Protein AF-A0A0A9VTF3-F1 (afdb_monomer)

Mean predicted aligned error: 18.69 Å

Radius of gyration: 30.6 Å; Cα contacts (8 Å, |Δi|>4): 260; chains: 1; bounding box: 71×94×89 Å

Foldseek 3Di:
DDDDDDDDDDDDDDDDDDDDDDDDPDPVVVVPDDPPDLLNLLVVLLVCQQCPADPVRDRLQPCQQDDDDCVRCVVLCVQQVDDDGSVNLVVCSVLVVDPHVVSSLVRLVSSLVSQCRRDDCPDSSNVSSVVSNVSSVVSVVVVVVVVVVVVVVPDPDDDDDDDDDDDDDDDDDDPDDDPPVPVLVVLLVLQLLLLLQLLVLLQCDADPVRHRLQPVQLDDDDCVVCVVLCVQQVDDDGLLNLLQCSVVSVDPHPVVSLVRLLSSLVSQCRPDDRPDSNVVSSVSSNVSSVVSVVVSVVVVPDPDPPPVVVVSVVVPPDDRPSVVSNPDDDPDPDDD

InterPro domains:
  IPR001487 Bromodomain [PF00439] (57-130)
  IPR001487 Bromodomain [PF00439] (213-283)
  IPR001487 Bromodomain [PR00503] (226-242)
  IPR001487 Bromodomain [PR00503] (242-260)
  IPR001487 Bromodomain [PR00503] (260-279)
  IPR001487 Bromodomain [PS50014] (56-126)
  IPR001487 Bromodomain [PS50014] (209-279)
  IPR001487 Bromodomain [SM00297] (35-145)
  IPR001487 Bromodomain [SM00297] (188-298)
  IPR018359 Bromodomain, conserved site [PS00633] (214-271)
  IPR036427 Bromodomain-like superfamily [G3DSA:1.20.920.10] (34-187)
  IPR036427 Bromodomain-like superfamily [G3DSA:1.20.920.10] (188-300)
  IPR036427 Bromodomain-like superfamily [SSF47370] (25-146)
  IPR036427 Bromodomain-like superfamily [SSF47370] (188-298)
  IPR037382 Remodelling complex subunit Rsc/polybromo [PTHR16062] (30-328)

Sequence (336 aa):
MSGKRRRMSSIPGKGLDDDEDSQSATDASRRKRMKTDPADFIQQLYDLIRNHKKEDGSLLCDSFIRAPKRRQEPAYYEVVSNPIDLLKVQQKLKTDEYEDIDDFTSDIELMVNNAKAFYKRTSQEHKDANEIWELLQTSKTRLLDELRQEEEDAKPTKPVKTPGKPGRKPLTIKVEEPEESSEEESADEDISLQCEDLFTAVMQATSEDNRTLFPPFQLLPSKKRYPEYYEVIENPIDLKMIGTKIQQGKYSSLTEMEKDLLQMTKNACTFNEPGSQIYKDAKSLRKQVQLKRAEIEQGKFSPGKGSDRIRTKRFRSGNSLSAAAAALKYEDDDDD

pLDDT: mean 78.03, std 23.23, range [30.38, 98.56]

Solvent-accessible surface area (backbone atoms only — not comparable to full-atom values): 20827 Å² total; per-residue (Å²): 134,86,91,84,82,92,81,82,89,81,89,84,90,86,80,83,90,86,80,95,81,90,86,78,86,58,71,74,70,60,76,74,69,76,90,68,50,62,65,57,52,47,50,51,54,50,50,49,52,68,65,36,60,43,97,86,67,48,51,57,38,65,84,42,48,56,61,78,50,63,92,81,38,50,72,53,61,75,71,36,89,77,84,56,24,49,54,58,52,51,46,35,58,75,69,60,70,51,88,43,63,63,57,49,47,50,54,52,47,47,36,31,50,45,39,52,70,67,39,53,84,87,39,67,65,25,46,37,34,51,51,54,50,51,53,50,51,53,51,52,51,54,53,53,49,53,58,50,48,55,61,56,73,69,50,83,81,76,85,83,88,84,88,87,89,86,85,85,85,84,89,80,91,72,90,74,77,82,80,60,71,65,57,55,57,54,50,53,55,49,41,52,50,52,46,51,54,50,50,44,51,52,70,66,34,54,48,96,86,67,46,72,48,41,72,83,45,41,57,68,78,51,60,89,82,40,50,66,56,66,74,74,39,90,75,83,60,28,43,22,59,52,14,39,34,59,76,68,64,69,53,94,40,64,66,60,51,46,51,53,56,49,46,34,28,48,49,39,48,70,74,38,58,88,84,38,69,64,26,49,36,24,53,54,49,46,53,49,50,55,53,47,49,53,50,54,60,55,56,74,74,53,96,79,64,71,67,61,59,57,58,59,62,70,61,74,81,85,72,53,69,39,57,58,34,38,68,56,76,76,82,69,87,82,71,134

Secondary structure (DSSP, 8-state):
--------------------------GGGTTT-----HHHHHHHHHHHHHHPBPTTSSBTTGGGSSPPPTTT-TTHHHH-SS---HHHHHHHHHTT---SHHHHHHHHHHHHHHHHHHS-TTSHHHHHHHHHHHHHHHHHHHHHHHHHHHHHHTS--PPPP--------------PPPTTHHHHHHHHHHHHHHHHHHHHHHHH-B-TTS-BS-GGGSSPPPTTT-HHHHHH-SS---HHHHHHHHHTT--SSHHHHHHHHHHHHHHHHHHSPTTSHHHHHHHHHHHHHHHHHHHHHHHHT-TT-HHHHHHHHTT-SS--HHHHHHT-----S---

Organism: Lygus hesperus (NCBI:txid30085)

Nearest PDB structures (foldseek):
  8fta-assembly1_A  TM=9.789E-01  e=2.389E-07  Homo sapiens
  9e31-assembly2_B  TM=9.765E-01  e=1.523E-06  Homo sapiens
  9e30-assembly2_B  TM=9.711E-01  e=1.898E-06  Homo sapiens
  8qjt-assembly3_C  TM=9.588E-01  e=1.738E-06  Homo sapiens
  7z78-assembly2_B  TM=9.601E-01  e=2.473E-06  Homo sapiens

Structure (mmCIF, N/CA/C/O backbone):
data_AF-A0A0A9VTF3-F1
#
_entry.id   AF-A0A0A9VTF3-F1
#
loop_
_atom_site.group_PDB
_atom_site.id
_atom_site.type_symbol
_atom_site.label_atom_id
_atom_site.label_alt_id
_atom_site.label_comp_id
_atom_site.label_asym_id
_atom_site.label_entity_id
_atom_site.label_seq_id
_atom_site.pdbx_PDB_ins_code
_atom_site.Cartn_x
_atom_site.Cartn_y
_atom_site.Cartn_z
_atom_site.occupancy
_atom_site.B_iso_or_equiv
_atom_site.auth_seq_id
_atom_site.auth_comp_id
_atom_site.auth_asym_id
_atom_site.auth_atom_id
_atom_site.pdbx_PDB_model_num
ATOM 1 N N . MET A 1 1 ? -0.385 74.190 -10.326 1.00 36.84 1 MET A N 1
ATOM 2 C CA . MET A 1 1 ? 0.335 72.950 -10.680 1.00 36.84 1 MET A CA 1
ATOM 3 C C . MET A 1 1 ? 1.717 72.971 -10.043 1.00 36.84 1 MET A C 1
ATOM 5 O O . MET A 1 1 ? 2.431 73.948 -10.205 1.00 36.84 1 MET A O 1
ATOM 9 N N . SER A 1 2 ? 2.015 71.906 -9.298 1.00 40.09 2 SER A N 1
ATOM 10 C CA . SER A 1 2 ? 3.337 71.358 -8.948 1.00 40.09 2 SER A CA 1
ATOM 11 C C . SER A 1 2 ? 4.366 72.263 -8.259 1.00 40.09 2 SER A C 1
ATOM 13 O O . SER A 1 2 ? 5.135 72.986 -8.886 1.00 40.09 2 SER A O 1
ATOM 15 N N . GLY A 1 3 ? 4.424 72.123 -6.930 1.00 33.91 3 GLY A N 1
ATOM 16 C CA . GLY A 1 3 ? 5.445 72.703 -6.065 1.00 33.91 3 GLY A CA 1
ATOM 17 C C . GLY A 1 3 ? 6.813 72.028 -6.199 1.00 33.91 3 GLY A C 1
ATOM 18 O O . GLY A 1 3 ? 6.934 70.809 -6.293 1.00 33.91 3 GLY A O 1
ATOM 19 N N . LYS A 1 4 ? 7.860 72.853 -6.154 1.00 42.94 4 LYS A N 1
ATOM 20 C CA . LYS A 1 4 ? 9.261 72.458 -5.979 1.00 42.94 4 LYS A CA 1
ATOM 21 C C . LYS A 1 4 ? 9.851 73.377 -4.915 1.00 42.94 4 LYS A C 1
ATOM 23 O O . LYS A 1 4 ? 10.074 74.555 -5.175 1.00 42.94 4 LYS A O 1
ATOM 28 N N . ARG A 1 5 ? 10.097 72.853 -3.714 1.00 42.19 5 ARG A N 1
ATOM 29 C CA . ARG A 1 5 ? 10.957 73.505 -2.718 1.00 42.19 5 ARG A CA 1
ATOM 30 C C . ARG A 1 5 ? 11.872 72.470 -2.074 1.00 42.19 5 ARG A C 1
ATOM 32 O O . ARG A 1 5 ? 11.442 71.638 -1.290 1.00 42.19 5 ARG A O 1
ATOM 39 N N . ARG A 1 6 ? 13.146 72.566 -2.459 1.00 46.59 6 ARG A N 1
ATOM 40 C CA . ARG A 1 6 ? 14.320 72.061 -1.740 1.00 46.59 6 ARG A CA 1
ATOM 41 C C . ARG A 1 6 ? 14.548 72.908 -0.480 1.00 46.59 6 ARG A C 1
ATOM 43 O O . ARG A 1 6 ? 14.435 74.129 -0.567 1.00 46.59 6 ARG A O 1
ATOM 50 N N . ARG A 1 7 ? 14.972 72.281 0.622 1.00 37.47 7 ARG A N 1
ATOM 51 C CA . ARG A 1 7 ? 15.821 72.846 1.696 1.00 37.47 7 ARG A CA 1
ATOM 52 C C . ARG A 1 7 ? 16.603 71.674 2.322 1.00 37.47 7 ARG A C 1
ATOM 54 O O . ARG A 1 7 ? 15.996 70.643 2.563 1.00 37.47 7 ARG A O 1
ATOM 61 N N . MET A 1 8 ? 17.936 71.658 2.205 1.00 33.25 8 MET A N 1
ATOM 62 C CA . MET A 1 8 ? 18.978 72.214 3.107 1.00 33.25 8 MET A CA 1
ATOM 63 C C . MET A 1 8 ? 19.412 71.208 4.195 1.00 33.25 8 MET A C 1
ATOM 65 O O . MET A 1 8 ? 18.579 70.799 4.987 1.00 33.25 8 MET A O 1
ATOM 69 N N . SER A 1 9 ? 20.673 70.736 4.099 1.00 33.72 9 SER A N 1
ATOM 70 C CA . SER A 1 9 ? 21.792 70.847 5.084 1.00 33.72 9 SER A CA 1
ATOM 71 C C . SER A 1 9 ? 21.653 69.917 6.307 1.00 33.72 9 SER A C 1
ATOM 73 O O . SER A 1 9 ? 20.583 69.885 6.885 1.00 33.72 9 SER A O 1
ATOM 75 N N . SER A 1 10 ? 22.631 69.131 6.780 1.00 33.75 10 SER A N 1
ATOM 76 C CA . SER A 1 10 ? 24.071 69.384 6.987 1.00 33.75 10 SER A CA 1
ATOM 77 C C . SER A 1 10 ? 24.799 68.109 7.502 1.00 33.75 10 SER A C 1
ATOM 79 O O . SER A 1 10 ? 24.303 67.483 8.428 1.00 33.75 10 SER A O 1
ATOM 81 N N . ILE A 1 11 ? 25.930 67.742 6.867 1.00 36.16 11 ILE A N 1
ATOM 82 C CA . ILE A 1 11 ? 27.306 67.381 7.356 1.00 36.16 11 ILE A CA 1
ATOM 83 C C . ILE A 1 11 ? 27.504 67.041 8.872 1.00 36.16 11 ILE A C 1
ATOM 85 O O . ILE A 1 11 ? 26.883 67.733 9.674 1.00 36.16 11 ILE A O 1
ATOM 89 N N . PRO A 1 12 ? 28.521 66.250 9.339 1.00 43.78 12 PRO A N 1
ATOM 90 C CA . PRO A 1 12 ? 29.250 65.053 8.851 1.00 43.78 12 PRO A CA 1
ATOM 91 C C . PRO A 1 12 ? 29.331 63.923 9.929 1.00 43.78 12 PRO A C 1
ATOM 93 O O . PRO A 1 12 ? 28.811 64.055 11.032 1.00 43.78 12 PRO A O 1
ATOM 96 N N . GLY A 1 13 ? 30.019 62.816 9.618 1.00 33.72 13 GLY A N 1
ATOM 97 C CA . GLY A 1 13 ? 30.007 61.573 10.400 1.00 33.72 13 GLY A CA 1
ATOM 98 C C . GLY A 1 13 ? 30.977 61.419 11.578 1.00 33.72 13 GLY A C 1
ATOM 99 O O . GLY A 1 13 ? 31.791 62.290 11.880 1.00 33.72 13 GLY A O 1
ATOM 100 N N . LYS A 1 14 ? 30.873 60.244 12.212 1.00 34.53 14 LYS A N 1
ATOM 101 C CA . LYS A 1 14 ? 31.881 59.569 13.046 1.00 34.53 14 LYS A CA 1
ATOM 102 C C . LYS A 1 14 ? 31.317 58.222 13.516 1.00 34.53 14 LYS A C 1
ATOM 104 O O . LYS A 1 14 ? 30.172 58.193 13.948 1.00 34.53 14 LYS A O 1
ATOM 109 N N . GLY A 1 15 ? 32.136 57.174 13.498 1.00 30.38 15 GLY A N 1
ATOM 110 C CA . GLY A 1 15 ? 31.855 55.910 14.187 1.00 30.38 15 GLY A CA 1
ATOM 111 C C . GLY A 1 15 ? 31.936 54.708 13.262 1.00 30.38 15 GLY A C 1
ATOM 112 O O . GLY A 1 15 ? 30.974 54.396 12.573 1.00 30.38 15 GLY A O 1
ATOM 113 N N . LEU A 1 16 ? 33.120 54.103 13.225 1.00 43.78 16 LEU A N 1
ATOM 114 C CA . LEU A 1 16 ? 33.302 52.696 12.891 1.00 43.78 16 LEU A CA 1
ATOM 115 C C . LEU A 1 16 ? 32.715 51.846 14.029 1.00 43.78 16 LEU A C 1
ATOM 117 O O . LEU A 1 16 ? 32.599 52.351 15.146 1.00 43.78 16 LEU A O 1
ATOM 121 N N . ASP A 1 17 ? 32.449 50.584 13.693 1.00 39.41 17 ASP A N 1
ATOM 122 C CA . ASP A 1 17 ? 32.061 49.460 14.555 1.00 39.41 17 ASP A CA 1
ATOM 123 C C . ASP A 1 17 ? 30.545 49.327 14.808 1.00 39.41 17 ASP A C 1
ATOM 125 O O . ASP A 1 17 ? 29.950 50.130 15.518 1.00 39.41 17 ASP A O 1
ATOM 129 N N . ASP A 1 18 ? 29.912 48.362 14.121 1.00 35.47 18 ASP A N 1
ATOM 130 C CA . ASP A 1 18 ? 29.123 47.284 14.752 1.00 35.47 18 ASP A CA 1
ATOM 131 C C . ASP A 1 18 ? 28.484 46.342 13.698 1.00 35.47 18 ASP A C 1
ATOM 133 O O . ASP A 1 18 ? 27.707 46.748 12.831 1.00 35.47 18 ASP A O 1
ATOM 137 N N . ASP A 1 19 ? 28.880 45.071 13.817 1.00 36.50 19 ASP A N 1
ATOM 138 C CA . ASP A 1 19 ? 28.106 43.831 13.669 1.00 36.50 19 ASP A CA 1
ATOM 139 C C . ASP A 1 19 ? 27.505 43.404 12.312 1.00 36.50 19 ASP A C 1
ATOM 141 O O . ASP A 1 19 ? 26.339 43.630 11.977 1.00 36.50 19 ASP A O 1
ATOM 145 N N . GLU A 1 20 ? 28.290 42.585 11.598 1.00 40.12 20 GLU A N 1
ATOM 146 C CA . GLU A 1 20 ? 27.765 41.404 10.905 1.00 40.12 20 GLU A CA 1
ATOM 147 C C . GLU A 1 20 ? 27.209 40.412 11.943 1.00 40.12 20 GLU A C 1
ATOM 149 O O . GLU A 1 20 ? 27.973 39.694 12.584 1.00 40.12 20 GLU A O 1
ATOM 154 N N . ASP A 1 21 ? 25.885 40.301 12.070 1.00 35.09 21 ASP A N 1
ATOM 155 C CA . ASP A 1 21 ? 25.283 39.091 12.634 1.00 35.09 21 ASP A CA 1
ATOM 156 C C . ASP A 1 21 ? 24.004 38.704 11.883 1.00 35.09 21 ASP A C 1
ATOM 158 O O . ASP A 1 21 ? 22.912 39.254 12.055 1.00 35.09 21 ASP A O 1
ATOM 162 N N . SER A 1 22 ? 24.149 37.739 10.981 1.00 44.38 22 SER A N 1
ATOM 163 C CA . SER A 1 22 ? 23.015 36.964 10.494 1.00 44.38 22 SER A CA 1
ATOM 164 C C . SER A 1 22 ? 23.482 35.587 10.058 1.00 44.38 22 SER A C 1
ATOM 166 O O . SER A 1 22 ? 23.570 35.294 8.868 1.00 44.38 22 SER A O 1
ATOM 168 N N . GLN A 1 23 ? 23.788 34.737 11.043 1.00 44.59 23 GLN A N 1
ATOM 169 C CA . GLN A 1 23 ? 23.717 33.279 10.917 1.00 44.59 23 GLN A CA 1
ATOM 170 C C . GLN A 1 23 ? 23.894 32.592 12.281 1.00 44.59 23 GLN A C 1
ATOM 172 O O . GLN A 1 23 ? 25.006 32.409 12.754 1.00 44.59 23 GLN A O 1
ATOM 177 N N . SER A 1 24 ? 22.796 32.119 12.878 1.00 34.59 24 SER A N 1
ATOM 178 C CA . SER A 1 24 ? 22.759 30.819 13.580 1.00 34.59 24 SER A CA 1
ATOM 179 C C . SER A 1 24 ? 21.340 30.485 14.057 1.00 34.59 24 SER A C 1
ATOM 181 O O . SER A 1 24 ? 21.005 30.516 15.238 1.00 34.59 24 SER A O 1
ATOM 183 N N . ALA A 1 25 ? 20.474 30.097 13.117 1.00 36.50 25 ALA A N 1
ATOM 184 C CA . ALA A 1 25 ? 19.319 29.28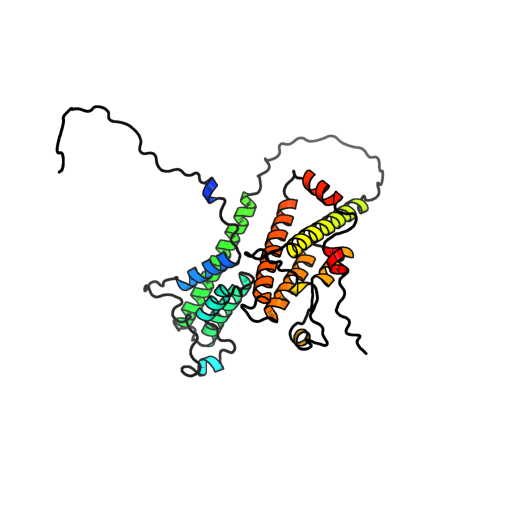6 13.487 1.00 36.50 25 ALA A CA 1
ATOM 185 C C . ALA A 1 25 ? 19.847 27.938 14.004 1.00 36.50 25 ALA A C 1
ATOM 187 O O . ALA A 1 25 ? 20.541 27.213 13.291 1.00 36.50 25 ALA A O 1
ATOM 188 N N . THR A 1 26 ? 19.572 27.648 15.271 1.00 41.22 26 THR A N 1
ATOM 189 C CA . THR A 1 26 ? 20.136 26.516 16.002 1.00 41.22 26 THR A CA 1
ATOM 190 C C . THR A 1 26 ? 19.722 25.169 15.402 1.00 41.22 26 THR A C 1
ATOM 192 O O . THR A 1 26 ? 18.583 24.951 14.980 1.00 41.22 26 THR A O 1
ATOM 195 N N . ASP A 1 27 ? 20.678 24.241 15.420 1.00 41.28 27 ASP A N 1
ATOM 196 C CA . ASP A 1 27 ? 20.632 22.859 14.922 1.00 41.28 27 ASP A CA 1
ATOM 197 C C . ASP A 1 27 ? 19.413 22.040 15.420 1.00 41.28 27 ASP A C 1
ATOM 199 O O . ASP A 1 27 ? 18.935 21.115 14.765 1.00 41.28 27 ASP A O 1
ATOM 203 N N . ALA A 1 28 ? 18.799 22.450 16.532 1.00 40.09 28 ALA A N 1
ATOM 204 C CA . ALA A 1 28 ? 17.570 21.857 17.062 1.00 40.09 28 ALA A CA 1
ATOM 205 C C . ALA A 1 28 ? 16.348 21.992 16.127 1.00 40.09 28 ALA A C 1
ATOM 207 O O . ALA A 1 28 ? 15.421 21.186 16.210 1.00 40.09 28 ALA A O 1
ATOM 208 N N . SER A 1 29 ? 16.340 22.978 15.220 1.00 38.59 29 SER A N 1
ATOM 209 C CA . SER A 1 29 ? 15.230 23.192 14.276 1.00 38.59 29 SER A CA 1
ATOM 210 C C . SER A 1 29 ? 15.313 22.300 13.031 1.00 38.59 29 SER A C 1
ATOM 212 O O . SER A 1 29 ? 14.284 22.035 12.409 1.00 38.59 29 SER A O 1
ATOM 214 N N . ARG A 1 30 ? 16.506 21.787 12.684 1.00 38.56 30 ARG A N 1
ATOM 215 C CA . ARG A 1 30 ? 16.672 20.755 11.640 1.00 38.56 30 ARG A CA 1
ATOM 216 C C . ARG A 1 30 ? 16.313 19.362 12.154 1.00 38.56 30 ARG A C 1
ATOM 218 O O . ARG A 1 30 ? 15.662 18.613 11.438 1.00 38.56 30 ARG A O 1
ATOM 225 N N . ARG A 1 31 ? 16.618 19.067 13.421 1.00 37.84 31 ARG A N 1
ATOM 226 C CA . ARG A 1 31 ? 16.380 17.762 14.073 1.00 37.84 31 ARG A CA 1
ATOM 227 C C . ARG A 1 31 ? 14.906 17.380 14.279 1.00 37.84 31 ARG A C 1
ATOM 229 O O . ARG A 1 31 ? 14.623 16.302 14.782 1.00 37.84 31 ARG A O 1
ATOM 236 N N . LYS A 1 32 ? 13.948 18.248 13.928 1.00 39.53 32 LYS A N 1
ATOM 237 C CA . LYS A 1 32 ? 12.504 18.004 14.126 1.00 39.53 32 LYS A CA 1
ATOM 238 C C . LYS A 1 32 ? 11.737 17.676 12.840 1.00 39.53 32 LYS A C 1
ATOM 240 O O . LYS A 1 32 ? 10.513 17.567 12.872 1.00 39.53 32 LYS A O 1
ATOM 245 N N . ARG A 1 33 ? 12.435 17.524 11.713 1.00 42.28 33 ARG A N 1
ATOM 246 C CA . ARG A 1 33 ? 11.863 17.107 10.430 1.00 42.28 33 ARG A CA 1
ATOM 247 C C . ARG A 1 33 ? 12.598 15.866 9.950 1.00 42.28 33 ARG A C 1
ATOM 249 O O . ARG A 1 33 ? 13.673 16.033 9.405 1.00 42.28 33 ARG A O 1
ATOM 256 N N . MET A 1 34 ? 12.015 14.689 10.166 1.00 47.12 34 MET A N 1
ATOM 257 C CA . MET A 1 34 ? 11.975 13.540 9.240 1.00 47.12 34 MET A CA 1
ATOM 258 C C . MET A 1 34 ? 11.376 12.327 9.977 1.00 47.12 34 MET A C 1
ATOM 260 O O . MET A 1 34 ? 12.031 11.332 10.231 1.00 47.12 34 MET A O 1
ATOM 264 N N . LYS A 1 35 ? 10.082 12.398 10.326 1.00 49.62 35 LYS A N 1
ATOM 265 C CA . LYS A 1 35 ? 9.243 11.190 10.271 1.00 49.62 35 LYS A CA 1
ATOM 266 C C . LYS A 1 35 ? 8.813 11.089 8.811 1.00 49.62 35 LYS A C 1
ATOM 268 O O . LYS A 1 35 ? 7.763 11.618 8.461 1.00 49.62 35 LYS A O 1
ATOM 273 N N . THR A 1 36 ? 9.696 10.618 7.943 1.00 58.28 36 THR A N 1
ATOM 274 C CA . THR A 1 36 ? 9.434 10.570 6.501 1.00 58.28 36 THR A CA 1
ATOM 275 C C . THR A 1 36 ? 8.410 9.477 6.221 1.00 58.28 36 THR A C 1
ATOM 277 O O . THR A 1 36 ? 8.550 8.352 6.702 1.00 58.28 36 THR A O 1
ATOM 280 N N . ASP A 1 37 ? 7.346 9.833 5.502 1.00 72.38 37 ASP A N 1
ATOM 281 C CA . ASP A 1 37 ? 6.349 8.883 5.007 1.00 72.38 37 ASP A CA 1
ATOM 282 C C . ASP A 1 37 ? 7.084 7.832 4.144 1.00 72.38 37 ASP A C 1
ATOM 284 O O . ASP A 1 37 ? 7.980 8.216 3.381 1.00 72.38 37 ASP A O 1
ATOM 288 N N . PRO A 1 38 ? 6.773 6.523 4.233 1.00 77.12 38 PRO A N 1
ATOM 289 C CA . PRO A 1 38 ? 7.257 5.531 3.271 1.00 77.12 38 PRO A CA 1
ATOM 290 C C . PRO A 1 38 ? 7.204 6.016 1.814 1.00 77.12 38 PRO A C 1
ATOM 292 O O . PRO A 1 38 ? 8.150 5.788 1.058 1.00 77.12 38 PRO A O 1
ATOM 295 N N . ALA A 1 39 ? 6.168 6.776 1.440 1.00 82.94 39 ALA A N 1
ATOM 296 C CA . ALA A 1 39 ? 6.051 7.382 0.115 1.00 82.94 39 ALA A CA 1
ATOM 297 C C . ALA A 1 39 ? 7.172 8.395 -0.202 1.00 82.94 39 ALA A C 1
ATOM 299 O O . ALA A 1 39 ? 7.700 8.395 -1.315 1.00 82.94 39 ALA A O 1
ATOM 300 N N . ASP A 1 40 ? 7.590 9.217 0.766 1.00 87.75 40 ASP A N 1
ATOM 301 C CA . ASP A 1 40 ? 8.690 10.176 0.597 1.00 87.75 40 ASP A CA 1
ATOM 302 C C . ASP A 1 40 ? 10.031 9.461 0.403 1.00 87.75 40 ASP A C 1
ATOM 304 O O . ASP A 1 40 ? 10.895 9.924 -0.347 1.00 87.75 40 ASP A O 1
ATOM 308 N N . PHE A 1 41 ? 10.229 8.328 1.079 1.00 86.38 41 PHE A N 1
ATOM 309 C CA . PHE A 1 41 ? 11.429 7.512 0.908 1.00 86.38 41 PHE A CA 1
ATOM 310 C C . PHE A 1 41 ? 11.471 6.852 -0.465 1.00 86.38 41 PHE A C 1
ATOM 312 O O . PHE A 1 41 ? 12.495 6.906 -1.149 1.00 86.38 41 PHE A O 1
ATOM 319 N N . ILE A 1 42 ? 10.353 6.274 -0.898 1.00 91.06 42 ILE A N 1
ATOM 320 C CA . ILE A 1 42 ? 10.242 5.681 -2.231 1.00 91.06 42 ILE A CA 1
ATOM 321 C C . ILE A 1 42 ? 10.472 6.753 -3.304 1.00 91.06 42 ILE A C 1
ATOM 323 O O . ILE A 1 42 ? 11.206 6.516 -4.263 1.00 91.06 42 ILE A O 1
ATOM 327 N N . GLN A 1 43 ? 9.921 7.956 -3.117 1.00 92.62 43 GLN A N 1
ATOM 328 C CA . GLN A 1 43 ? 10.148 9.089 -4.013 1.00 92.62 43 GLN A CA 1
ATOM 329 C C . GLN A 1 43 ? 11.632 9.473 -4.093 1.00 92.62 43 GLN A C 1
ATOM 331 O O . GLN A 1 43 ? 12.155 9.640 -5.194 1.00 92.62 43 GLN A O 1
ATOM 336 N N . GLN A 1 44 ? 12.340 9.532 -2.961 1.00 91.69 44 GLN A N 1
ATOM 337 C CA . GLN A 1 44 ? 13.783 9.796 -2.942 1.00 91.69 44 GLN A CA 1
ATOM 338 C C . GLN A 1 44 ? 14.590 8.724 -3.689 1.00 91.69 44 GLN A C 1
ATOM 340 O O . GLN A 1 44 ? 15.484 9.063 -4.467 1.00 91.69 44 GLN A O 1
ATOM 345 N N . LEU A 1 45 ? 14.271 7.439 -3.497 1.00 93.25 45 LEU A N 1
ATOM 346 C CA . LEU A 1 45 ? 14.938 6.338 -4.203 1.00 93.25 45 LEU A CA 1
ATOM 347 C C . LEU A 1 45 ? 14.651 6.367 -5.709 1.00 93.25 45 LEU A C 1
ATOM 349 O O . LEU A 1 45 ? 15.554 6.153 -6.520 1.00 93.25 45 LEU A O 1
ATOM 353 N N . TYR A 1 46 ? 13.414 6.675 -6.099 1.00 95.94 46 TYR A N 1
ATOM 354 C CA . TYR A 1 46 ? 13.053 6.850 -7.502 1.00 95.94 46 TYR A CA 1
ATOM 355 C C . TYR A 1 46 ? 13.834 8.007 -8.142 1.00 95.94 46 TYR A C 1
ATOM 357 O O . TYR A 1 46 ? 14.414 7.837 -9.216 1.00 95.94 46 TYR A O 1
ATOM 365 N N . ASP A 1 47 ? 13.897 9.167 -7.483 1.00 94.88 47 ASP A N 1
ATOM 366 C CA . ASP A 1 47 ? 14.614 10.336 -7.999 1.00 94.88 47 ASP A CA 1
ATOM 367 C C . ASP A 1 47 ? 16.121 10.099 -8.085 1.00 94.88 47 ASP A C 1
ATOM 369 O O . ASP A 1 47 ? 16.761 10.570 -9.030 1.00 94.88 47 ASP A O 1
ATOM 373 N N . LEU A 1 48 ? 16.683 9.332 -7.149 1.00 95.00 48 LEU A N 1
ATOM 374 C CA . LEU A 1 48 ? 18.071 8.896 -7.204 1.00 95.00 48 LEU A CA 1
ATOM 375 C C . LEU A 1 48 ? 18.343 8.101 -8.487 1.00 95.00 48 LEU A C 1
ATOM 377 O O . LEU A 1 48 ? 19.231 8.475 -9.251 1.00 95.00 48 LEU A O 1
ATOM 381 N N . ILE A 1 49 ? 17.554 7.056 -8.764 1.00 95.56 49 ILE A N 1
ATOM 382 C CA . ILE A 1 49 ? 17.708 6.248 -9.987 1.00 95.56 49 ILE A CA 1
ATOM 383 C C . ILE A 1 49 ? 17.494 7.120 -11.230 1.00 95.56 49 ILE A C 1
ATOM 385 O O . ILE A 1 49 ? 18.250 7.043 -12.202 1.00 95.56 49 ILE A O 1
ATOM 389 N N . ARG A 1 50 ? 16.466 7.974 -11.211 1.00 95.81 50 ARG A N 1
ATOM 390 C CA . ARG A 1 50 ? 16.054 8.766 -12.373 1.00 95.81 50 ARG A CA 1
ATOM 391 C C . ARG A 1 50 ? 17.079 9.825 -12.771 1.00 95.81 50 ARG A C 1
ATOM 393 O O . ARG A 1 50 ? 17.167 10.144 -13.961 1.00 95.81 50 ARG A O 1
ATOM 400 N N . ASN A 1 51 ? 17.813 10.368 -11.802 1.00 95.56 51 ASN A N 1
ATOM 401 C CA . ASN A 1 51 ? 18.737 11.485 -11.997 1.00 95.56 51 ASN A CA 1
ATOM 402 C C . ASN A 1 51 ? 20.217 11.080 -11.932 1.00 95.56 51 ASN A C 1
ATOM 404 O O . ASN A 1 51 ? 21.076 11.938 -12.150 1.00 95.56 51 ASN A O 1
ATOM 408 N N . HIS A 1 52 ? 20.530 9.807 -11.663 1.00 95.06 52 HIS A N 1
ATOM 409 C CA . HIS A 1 52 ? 21.908 9.325 -11.632 1.00 95.06 52 HIS A CA 1
ATOM 410 C C . HIS A 1 52 ? 22.573 9.459 -13.007 1.00 95.06 52 HIS A C 1
ATOM 412 O O . HIS A 1 52 ? 22.084 8.927 -14.010 1.00 95.06 52 HIS A O 1
ATOM 418 N N . LYS A 1 53 ? 23.700 10.176 -13.045 1.00 94.69 53 LYS A N 1
ATOM 419 C CA . LYS A 1 53 ? 24.496 10.410 -14.253 1.00 94.69 53 LYS A CA 1
ATOM 420 C C . LYS A 1 53 ? 25.722 9.511 -14.254 1.00 94.69 53 LYS A C 1
ATOM 422 O O . LYS A 1 53 ? 26.419 9.426 -13.248 1.00 94.69 53 LYS A O 1
ATOM 427 N N . LYS A 1 54 ? 25.995 8.903 -15.404 1.00 92.06 54 LYS A N 1
ATOM 428 C CA . LYS A 1 54 ? 27.235 8.174 -15.674 1.00 92.06 54 LYS A CA 1
ATOM 429 C C . LYS A 1 54 ? 28.395 9.150 -15.889 1.00 92.06 54 LYS A C 1
ATOM 431 O O . LYS A 1 54 ? 28.194 10.360 -16.024 1.00 92.06 54 LYS A O 1
ATOM 436 N N . GLU A 1 55 ? 29.613 8.619 -15.961 1.00 89.38 55 GLU A N 1
ATOM 437 C CA . GLU A 1 55 ? 30.838 9.402 -16.200 1.00 89.38 55 GLU A CA 1
ATOM 438 C C . GLU A 1 55 ? 30.798 10.203 -17.514 1.00 89.38 55 GLU A C 1
ATOM 440 O O . GLU A 1 55 ? 31.375 11.284 -17.608 1.00 89.38 55 GLU A O 1
ATOM 445 N N . ASP A 1 56 ? 30.074 9.703 -18.516 1.00 89.31 56 ASP A N 1
ATOM 446 C CA . ASP A 1 56 ? 29.871 10.359 -19.813 1.00 89.31 56 ASP A CA 1
ATOM 447 C C . ASP A 1 56 ? 28.784 11.457 -19.794 1.00 89.31 56 ASP A C 1
ATOM 449 O O . ASP A 1 56 ? 28.538 12.114 -20.807 1.00 89.31 56 ASP A O 1
ATOM 453 N N . GLY A 1 57 ? 28.130 11.671 -18.648 1.00 90.31 57 GLY A N 1
ATOM 454 C CA . GLY A 1 57 ? 27.053 12.639 -18.457 1.00 90.31 57 GLY A CA 1
ATOM 455 C C . GLY A 1 57 ? 25.665 12.169 -18.905 1.00 90.31 57 GLY A C 1
ATOM 456 O O . GLY A 1 57 ? 24.694 12.896 -18.667 1.00 90.31 57 GLY A O 1
ATOM 457 N N . SER A 1 58 ? 25.544 10.984 -19.513 1.00 92.88 58 SER A N 1
ATOM 458 C CA . SER A 1 58 ? 24.251 10.361 -19.821 1.00 92.88 58 SER A CA 1
ATOM 459 C C . SER A 1 58 ? 23.580 9.826 -18.555 1.00 92.88 58 SER A C 1
ATOM 461 O O . SER A 1 58 ? 24.232 9.628 -17.524 1.00 92.88 58 SER A O 1
ATOM 463 N N . LEU A 1 59 ? 22.261 9.624 -18.594 1.00 94.25 59 LEU A N 1
ATOM 464 C CA . LEU A 1 59 ? 21.550 9.102 -17.433 1.00 94.25 59 LEU A CA 1
ATOM 465 C C . LEU A 1 59 ? 21.649 7.582 -17.422 1.00 94.25 59 LEU A C 1
ATOM 467 O O . LEU A 1 59 ? 21.390 6.914 -18.422 1.00 94.25 59 LEU A O 1
ATOM 471 N N . LEU A 1 60 ? 21.965 7.031 -16.254 1.00 95.06 60 LEU A N 1
ATOM 472 C CA . LEU A 1 60 ? 22.078 5.586 -16.062 1.00 95.06 60 LEU A CA 1
ATOM 473 C C . LEU A 1 60 ? 20.776 4.856 -16.439 1.00 95.06 60 LEU A C 1
ATOM 475 O O . LEU A 1 60 ? 20.788 3.737 -16.941 1.00 95.06 60 LEU A O 1
ATOM 479 N N . CYS A 1 61 ? 19.641 5.521 -16.234 1.00 95.50 61 CYS A N 1
ATOM 480 C CA . CYS A 1 61 ? 18.324 4.953 -16.454 1.00 95.50 61 CYS A CA 1
ATOM 481 C C . CYS A 1 61 ? 17.782 5.069 -17.889 1.00 95.50 61 CYS A C 1
ATOM 483 O O . CYS A 1 61 ? 16.670 4.598 -18.125 1.00 95.50 61 CYS A O 1
ATOM 485 N N . ASP A 1 62 ? 18.507 5.672 -18.842 1.00 94.56 62 ASP A N 1
ATOM 486 C CA . ASP A 1 62 ? 17.954 6.039 -20.159 1.00 94.56 62 ASP A CA 1
ATOM 487 C C . ASP A 1 62 ? 17.311 4.851 -20.903 1.00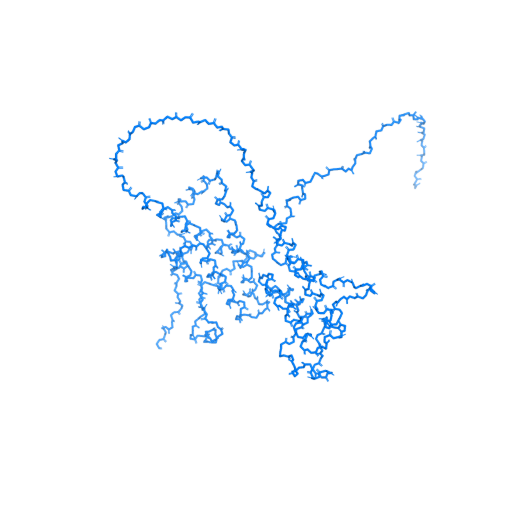 94.56 62 ASP A C 1
ATOM 489 O O . ASP A 1 62 ? 16.184 4.963 -21.395 1.00 94.56 62 ASP A O 1
ATOM 493 N N . SER A 1 63 ? 17.958 3.681 -20.896 1.00 93.31 63 SER A N 1
ATOM 494 C CA . SER A 1 63 ? 17.448 2.452 -21.532 1.00 93.31 63 SER A CA 1
ATOM 495 C C . SER A 1 63 ? 16.263 1.797 -20.803 1.00 93.31 63 SER A C 1
ATOM 497 O O . SER A 1 63 ? 15.670 0.853 -21.321 1.00 93.31 63 SER A O 1
ATOM 499 N N . PHE A 1 64 ? 15.900 2.289 -19.617 1.00 96.62 64 PHE A N 1
ATOM 500 C CA . PHE A 1 64 ? 14.873 1.723 -18.731 1.00 96.62 64 PHE A CA 1
ATOM 501 C C . PHE A 1 64 ? 13.654 2.635 -18.574 1.00 96.62 64 PHE A C 1
ATOM 503 O O . PHE A 1 64 ? 12.677 2.265 -17.923 1.00 96.62 64 PHE A O 1
ATOM 510 N N . ILE A 1 65 ? 13.679 3.828 -19.181 1.00 95.81 65 ILE A N 1
ATOM 511 C CA . ILE A 1 65 ? 12.552 4.769 -19.132 1.00 95.81 65 ILE A CA 1
ATOM 512 C C . ILE A 1 65 ? 11.302 4.147 -19.767 1.00 95.81 65 ILE A C 1
ATOM 514 O O . ILE A 1 65 ? 10.194 4.366 -19.283 1.00 95.81 65 ILE A O 1
ATOM 518 N N . ARG A 1 66 ? 11.464 3.383 -20.852 1.00 95.31 66 ARG A N 1
ATOM 519 C CA . ARG A 1 66 ? 10.370 2.710 -21.564 1.00 95.31 66 ARG A CA 1
ATOM 520 C C . ARG A 1 66 ? 10.771 1.297 -21.938 1.00 95.31 66 ARG A C 1
ATOM 522 O O . ARG A 1 66 ? 11.827 1.106 -22.534 1.00 95.31 66 ARG A O 1
ATOM 529 N N . ALA A 1 67 ? 9.889 0.340 -21.682 1.00 93.25 67 ALA A N 1
ATOM 530 C CA . ALA A 1 67 ? 10.080 -1.023 -22.143 1.00 93.25 67 ALA A CA 1
ATOM 531 C C . ALA A 1 67 ? 10.062 -1.069 -23.688 1.00 93.25 67 ALA A C 1
ATOM 533 O O . ALA A 1 67 ? 9.346 -0.277 -24.325 1.00 93.25 67 ALA A O 1
ATOM 534 N N . PRO A 1 68 ? 10.815 -1.994 -24.315 1.00 93.44 68 PRO A N 1
ATOM 535 C CA . PRO A 1 68 ? 10.772 -2.191 -25.760 1.00 93.44 68 PRO A CA 1
ATOM 536 C C . PRO A 1 68 ? 9.339 -2.433 -26.231 1.00 93.44 68 PRO A C 1
ATOM 538 O O . PRO A 1 68 ? 8.602 -3.184 -25.607 1.00 93.44 68 PRO A O 1
ATOM 541 N N . LYS A 1 69 ? 8.907 -1.812 -27.333 1.00 92.38 69 LYS A N 1
ATOM 542 C CA . LYS A 1 69 ? 7.543 -2.025 -27.844 1.00 92.38 69 LYS A CA 1
ATOM 543 C C . LYS A 1 69 ? 7.441 -3.390 -28.513 1.00 92.38 69 LYS A C 1
ATOM 545 O O . LYS A 1 69 ? 8.194 -3.659 -29.442 1.00 92.38 69 LYS A O 1
ATOM 550 N N . ARG A 1 70 ? 6.403 -4.171 -28.198 1.00 92.00 70 ARG A N 1
ATOM 551 C CA . ARG A 1 70 ? 6.176 -5.516 -28.780 1.00 92.00 70 ARG A CA 1
ATOM 552 C C . ARG A 1 70 ? 6.196 -5.589 -30.308 1.00 92.00 70 ARG A C 1
ATOM 554 O O . ARG A 1 70 ? 6.590 -6.600 -30.868 1.00 92.00 70 ARG A O 1
ATOM 561 N N . ARG A 1 71 ? 5.771 -4.523 -30.992 1.00 92.75 71 ARG A N 1
ATOM 562 C CA . ARG A 1 71 ? 5.805 -4.447 -32.465 1.00 92.75 71 ARG A CA 1
ATOM 563 C C . ARG A 1 71 ? 7.205 -4.204 -33.037 1.00 92.75 71 ARG A C 1
ATOM 565 O O . ARG A 1 71 ? 7.429 -4.515 -34.196 1.00 92.75 71 ARG A O 1
ATOM 572 N N . GLN A 1 72 ? 8.083 -3.568 -32.266 1.00 93.25 72 GLN A N 1
ATOM 573 C CA . GLN A 1 72 ? 9.435 -3.192 -32.685 1.00 93.25 72 GLN A CA 1
ATOM 574 C C . GLN A 1 72 ? 10.457 -4.242 -32.254 1.00 93.25 72 GLN A C 1
ATOM 576 O O . GLN A 1 72 ? 11.372 -4.526 -33.010 1.00 93.25 72 GLN A O 1
ATOM 581 N N . GLU A 1 73 ? 10.251 -4.836 -31.078 1.00 92.50 73 GLU A N 1
ATOM 582 C CA . GLU A 1 73 ? 11.128 -5.848 -30.499 1.00 92.50 73 GLU A CA 1
ATOM 583 C C . GLU A 1 73 ? 10.287 -7.028 -29.979 1.00 92.50 73 GLU A C 1
ATOM 585 O O . GLU A 1 73 ? 10.028 -7.139 -28.778 1.00 92.50 73 GLU A O 1
ATOM 590 N N . PRO A 1 74 ? 9.768 -7.891 -30.871 1.00 94.81 74 PRO A N 1
ATOM 591 C CA . PRO A 1 74 ? 8.942 -9.028 -30.468 1.00 94.81 74 PRO A CA 1
ATOM 592 C C . PRO A 1 74 ? 9.728 -10.054 -29.642 1.00 94.81 74 PRO A C 1
ATOM 594 O O . PRO A 1 74 ? 9.168 -10.598 -28.692 1.00 94.81 74 PRO A O 1
ATOM 597 N N . ALA A 1 75 ? 11.022 -10.243 -29.933 1.00 94.44 75 ALA A N 1
ATOM 598 C CA . ALA A 1 75 ? 11.898 -11.181 -29.227 1.00 94.44 75 ALA A CA 1
ATOM 599 C C . ALA A 1 75 ? 12.023 -10.867 -27.726 1.00 94.44 75 ALA A C 1
ATOM 601 O O . ALA A 1 75 ? 12.171 -11.775 -26.912 1.00 94.44 75 ALA A O 1
ATOM 602 N N . TYR A 1 76 ? 11.891 -9.594 -27.331 1.00 95.19 76 TYR A N 1
ATOM 603 C CA . TYR A 1 76 ? 11.853 -9.208 -25.918 1.00 95.19 76 TYR A CA 1
ATOM 604 C C . TYR A 1 76 ? 10.716 -9.908 -25.166 1.00 95.19 76 TYR A C 1
ATOM 606 O O . TYR A 1 76 ? 10.922 -10.428 -24.076 1.00 95.19 76 TYR A O 1
ATOM 614 N N . TYR A 1 77 ? 9.534 -9.993 -25.775 1.00 96.06 77 TYR A N 1
ATOM 615 C CA . TYR A 1 77 ? 8.331 -10.564 -25.161 1.00 96.06 77 TYR A CA 1
ATOM 616 C C . TYR A 1 77 ? 8.258 -12.093 -25.260 1.00 96.06 77 TYR A C 1
ATOM 618 O O . TYR A 1 77 ? 7.326 -12.691 -24.729 1.00 96.06 77 TYR A O 1
ATOM 626 N N . GLU A 1 78 ? 9.209 -12.725 -25.948 1.00 93.94 78 GLU A N 1
ATOM 627 C CA . GLU A 1 78 ? 9.396 -14.180 -25.902 1.00 93.94 78 GLU A CA 1
ATOM 628 C C . GLU A 1 78 ? 10.183 -14.596 -24.655 1.00 93.94 78 GLU A C 1
ATOM 630 O O . GLU A 1 78 ? 9.988 -15.692 -24.136 1.00 93.94 78 GLU A O 1
ATOM 635 N N . VAL A 1 79 ? 11.055 -13.709 -24.164 1.00 93.81 79 VAL A N 1
ATOM 636 C CA . VAL A 1 79 ? 11.916 -13.947 -22.997 1.00 93.81 79 VAL A CA 1
ATOM 637 C C . VAL A 1 79 ? 11.330 -13.329 -21.726 1.00 93.81 79 VAL A C 1
ATOM 639 O O . VAL A 1 79 ? 11.456 -13.897 -20.643 1.00 93.81 79 VAL A O 1
ATOM 642 N N . VAL A 1 80 ? 10.689 -12.165 -21.843 1.00 93.38 80 VAL A N 1
ATOM 643 C CA . VAL A 1 80 ? 10.167 -11.385 -20.717 1.00 93.38 80 VAL A CA 1
ATOM 644 C C . VAL A 1 80 ? 8.647 -11.506 -20.635 1.00 93.38 80 VAL A C 1
ATOM 646 O O . VAL A 1 80 ? 7.921 -10.953 -21.461 1.00 93.38 80 VAL A O 1
ATOM 649 N N . SER A 1 81 ? 8.168 -12.180 -19.587 1.00 92.31 81 SER A N 1
ATOM 650 C CA . SER A 1 81 ? 6.733 -12.389 -19.339 1.00 92.31 81 SER A CA 1
ATOM 651 C C . SER A 1 81 ? 6.026 -11.156 -18.777 1.00 92.31 81 SER A C 1
ATOM 653 O O . SER A 1 81 ? 4.906 -10.856 -19.184 1.00 92.31 81 SER A O 1
ATOM 655 N N . ASN A 1 82 ? 6.685 -10.427 -17.868 1.00 90.19 82 ASN A N 1
ATOM 656 C CA . ASN A 1 82 ? 6.109 -9.286 -17.147 1.00 90.19 82 ASN A CA 1
ATOM 657 C C . ASN A 1 82 ? 6.941 -8.014 -17.391 1.00 90.19 82 ASN A C 1
ATOM 659 O O . ASN A 1 82 ? 7.764 -7.656 -16.546 1.00 90.19 82 ASN A O 1
ATOM 663 N N . PRO A 1 83 ? 6.776 -7.336 -18.542 1.00 93.94 83 PRO A N 1
ATOM 664 C CA . PRO A 1 83 ? 7.473 -6.088 -18.834 1.00 93.94 83 PRO A CA 1
ATOM 665 C C . PRO A 1 83 ? 7.120 -4.991 -17.830 1.00 93.94 83 PRO A C 1
ATOM 667 O O . PRO A 1 83 ? 5.947 -4.747 -17.547 1.00 93.94 83 PRO A O 1
ATOM 670 N N . ILE A 1 84 ? 8.137 -4.278 -17.362 1.00 95.94 84 ILE A N 1
ATOM 671 C CA . ILE A 1 84 ? 8.002 -3.087 -16.526 1.00 95.94 84 ILE A CA 1
ATOM 672 C C . ILE A 1 84 ? 9.081 -2.081 -16.930 1.00 95.94 84 ILE A C 1
ATOM 674 O O . ILE A 1 84 ? 10.148 -2.465 -17.412 1.00 95.94 84 ILE A O 1
ATOM 678 N N . ASP A 1 85 ? 8.784 -0.798 -16.765 1.00 97.62 85 ASP A N 1
ATOM 679 C CA . ASP A 1 85 ? 9.697 0.307 -17.033 1.00 97.62 85 ASP A CA 1
ATOM 680 C C . ASP A 1 85 ? 9.524 1.426 -16.003 1.00 97.62 85 ASP A C 1
ATOM 682 O O . ASP A 1 85 ? 8.574 1.428 -15.211 1.00 97.62 85 ASP A O 1
ATOM 686 N N . LEU A 1 86 ? 10.438 2.397 -16.009 1.00 97.38 86 LEU A N 1
ATOM 687 C CA . LEU A 1 86 ? 10.406 3.485 -15.035 1.00 97.38 86 LEU A CA 1
ATOM 688 C C . LEU A 1 86 ? 9.185 4.394 -15.178 1.00 97.38 86 LEU A C 1
ATOM 690 O O . LEU A 1 86 ? 8.801 5.017 -14.194 1.00 97.38 86 LEU A O 1
ATOM 694 N N . LEU A 1 87 ? 8.540 4.476 -16.348 1.00 96.44 87 LEU A N 1
ATOM 695 C CA . LEU A 1 87 ? 7.276 5.209 -16.464 1.00 96.44 87 LEU A CA 1
ATOM 696 C C . LEU A 1 87 ? 6.142 4.485 -15.741 1.00 96.44 87 LEU A C 1
ATOM 698 O O . LEU A 1 87 ? 5.338 5.142 -15.077 1.00 96.44 87 LEU A O 1
ATOM 702 N N . LYS A 1 88 ? 6.084 3.153 -15.825 1.00 95.88 88 LYS A N 1
ATOM 703 C CA . LYS A 1 88 ? 5.123 2.355 -15.063 1.00 95.88 88 LYS A CA 1
ATOM 704 C C . LYS A 1 88 ? 5.402 2.444 -13.564 1.00 95.88 88 LYS A C 1
ATOM 706 O O . LYS A 1 88 ? 4.458 2.662 -12.810 1.00 95.88 88 LYS A O 1
ATOM 711 N N . VAL A 1 89 ? 6.666 2.374 -13.146 1.00 96.94 89 VAL A N 1
ATOM 712 C CA . VAL A 1 89 ? 7.068 2.583 -11.742 1.00 96.94 89 VAL A CA 1
ATOM 713 C C . VAL A 1 89 ? 6.677 3.983 -11.262 1.00 96.94 89 VAL A C 1
ATOM 715 O O . VAL A 1 89 ? 6.058 4.136 -10.213 1.00 96.94 89 VAL A O 1
ATOM 718 N N . GLN A 1 90 ? 6.938 5.021 -12.062 1.00 96.19 90 GLN A N 1
ATOM 719 C CA . GLN A 1 90 ? 6.533 6.390 -11.738 1.00 96.19 90 GLN A CA 1
ATOM 720 C C . GLN A 1 90 ? 5.013 6.537 -11.637 1.00 96.19 90 GLN A C 1
ATOM 722 O O . GLN A 1 90 ? 4.520 7.291 -10.800 1.00 96.19 90 GLN A O 1
ATOM 727 N N . GLN A 1 91 ? 4.263 5.855 -12.506 1.00 93.19 91 GLN A N 1
ATOM 728 C CA . GLN A 1 91 ? 2.809 5.834 -12.431 1.00 93.19 91 GLN A CA 1
ATOM 729 C C . GLN A 1 91 ? 2.364 5.216 -11.108 1.00 93.19 91 GLN A C 1
ATOM 731 O O . GLN A 1 91 ? 1.611 5.879 -10.406 1.00 93.19 91 GLN A O 1
ATOM 736 N N . LYS A 1 92 ? 2.877 4.026 -10.760 1.00 93.44 92 LYS A N 1
ATOM 737 C CA . LYS A 1 92 ? 2.581 3.331 -9.499 1.00 93.44 92 LYS A CA 1
ATOM 738 C C . LYS A 1 92 ? 2.910 4.192 -8.279 1.00 93.44 92 LYS A C 1
ATOM 740 O O . LYS A 1 92 ? 2.120 4.262 -7.347 1.00 93.44 92 LYS A O 1
ATOM 745 N N . LEU A 1 93 ? 4.019 4.927 -8.316 1.00 92.25 93 LEU A N 1
ATOM 746 C CA . LEU A 1 93 ? 4.376 5.881 -7.268 1.00 92.25 93 LEU A CA 1
ATOM 747 C C . LEU A 1 93 ? 3.357 7.029 -7.154 1.00 92.25 93 LEU A C 1
ATOM 749 O O . LEU A 1 93 ? 2.877 7.329 -6.068 1.00 92.25 93 LEU A O 1
ATOM 753 N N . LYS A 1 94 ? 2.962 7.642 -8.277 1.00 88.69 94 LYS A N 1
ATOM 754 C CA . LYS A 1 94 ? 1.971 8.738 -8.301 1.00 88.69 94 LYS A CA 1
ATOM 755 C C . LYS A 1 94 ? 0.564 8.297 -7.911 1.00 88.69 94 LYS A C 1
ATOM 757 O O . LYS A 1 94 ? -0.214 9.110 -7.419 1.00 88.69 94 LYS A O 1
ATOM 762 N N . THR A 1 95 ? 0.217 7.047 -8.191 1.00 85.69 95 THR A N 1
ATOM 763 C CA . THR A 1 95 ? -1.058 6.443 -7.802 1.00 85.69 95 THR A CA 1
ATOM 764 C C . THR A 1 95 ? -1.003 5.829 -6.407 1.00 85.69 95 THR A C 1
ATOM 766 O O . THR A 1 95 ? -2.025 5.300 -5.972 1.00 85.69 95 THR A O 1
ATOM 769 N N . ASP A 1 96 ? 0.122 5.956 -5.687 1.00 83.56 96 ASP A N 1
ATOM 770 C CA . ASP A 1 96 ? 0.356 5.456 -4.322 1.00 83.56 96 ASP A CA 1
ATOM 771 C C . ASP A 1 96 ? 0.220 3.919 -4.229 1.00 83.56 96 ASP A C 1
ATOM 773 O O . ASP A 1 96 ? -0.290 3.383 -3.251 1.00 83.56 96 ASP A O 1
ATOM 777 N N . GLU A 1 97 ? 0.515 3.194 -5.314 1.00 85.31 97 GLU A N 1
ATOM 778 C CA . GLU A 1 97 ? 0.386 1.728 -5.434 1.00 85.31 97 GLU A CA 1
ATOM 779 C C . GLU A 1 97 ? 1.478 0.948 -4.686 1.00 85.31 97 GLU A C 1
ATOM 781 O O . GLU A 1 97 ? 1.392 -0.275 -4.627 1.00 85.31 97 GLU A O 1
ATOM 786 N N . TYR A 1 98 ? 2.487 1.626 -4.138 1.00 89.31 98 TYR A N 1
ATOM 787 C CA . TYR A 1 98 ? 3.521 1.005 -3.314 1.00 89.31 98 TYR A CA 1
ATOM 788 C C . TYR A 1 98 ? 3.159 1.121 -1.838 1.00 89.31 98 TYR A C 1
ATOM 790 O O . TYR A 1 98 ? 2.954 2.223 -1.333 1.00 89.31 98 TYR A O 1
ATOM 798 N N . GLU A 1 99 ? 3.074 -0.017 -1.154 1.00 80.31 99 GLU A N 1
ATOM 799 C CA . GLU A 1 99 ? 2.741 -0.070 0.266 1.00 80.31 99 GLU A CA 1
ATOM 800 C C . GLU A 1 99 ? 3.931 0.276 1.158 1.00 80.31 99 GLU A C 1
ATOM 802 O O . GLU A 1 99 ? 3.783 0.920 2.200 1.00 80.31 99 GLU A O 1
ATOM 807 N N . ASP A 1 100 ? 5.104 -0.176 0.733 1.00 83.50 100 ASP A N 1
ATOM 808 C CA . ASP A 1 100 ? 6.370 -0.026 1.419 1.00 83.50 100 ASP A CA 1
ATOM 809 C C . ASP A 1 100 ? 7.536 -0.007 0.414 1.00 83.50 100 ASP A C 1
ATOM 811 O O . ASP A 1 100 ? 7.379 -0.031 -0.812 1.00 83.50 100 ASP A O 1
ATOM 815 N N . ILE A 1 101 ? 8.747 0.090 0.958 1.00 87.94 101 ILE A N 1
ATOM 816 C CA . ILE A 1 101 ? 9.982 0.133 0.175 1.00 87.94 101 ILE A CA 1
ATOM 817 C C . ILE A 1 101 ? 10.237 -1.212 -0.523 1.00 87.94 101 ILE A C 1
ATOM 819 O O . ILE A 1 101 ? 10.904 -1.235 -1.561 1.00 87.94 101 ILE A O 1
ATOM 823 N N . ASP A 1 102 ? 9.737 -2.327 0.010 1.00 87.31 102 ASP A N 1
ATOM 824 C CA . ASP A 1 102 ? 9.958 -3.661 -0.547 1.00 87.31 102 ASP A CA 1
ATOM 825 C C . ASP A 1 102 ? 9.112 -3.889 -1.806 1.00 87.31 102 ASP A C 1
ATOM 827 O O . ASP A 1 102 ? 9.639 -4.416 -2.790 1.00 87.31 102 ASP A O 1
ATOM 831 N N . ASP A 1 103 ? 7.876 -3.385 -1.856 1.00 90.50 103 ASP A N 1
ATOM 832 C CA . ASP A 1 103 ? 7.060 -3.372 -3.079 1.00 90.50 103 ASP A CA 1
ATOM 833 C C . ASP A 1 103 ? 7.739 -2.584 -4.208 1.00 90.50 103 ASP A C 1
ATOM 835 O O . ASP A 1 103 ? 7.822 -3.039 -5.353 1.00 90.50 103 ASP A O 1
ATOM 839 N N . PHE A 1 104 ? 8.264 -1.398 -3.885 1.00 95.69 104 PHE A N 1
ATOM 840 C CA . PHE A 1 104 ? 9.025 -0.595 -4.842 1.00 95.69 104 PHE A CA 1
ATOM 841 C C . PHE A 1 104 ? 10.307 -1.311 -5.284 1.00 95.69 104 PHE A C 1
ATOM 843 O O . PHE A 1 104 ? 10.614 -1.366 -6.477 1.00 95.69 104 PHE A O 1
ATOM 850 N N . THR A 1 105 ? 11.044 -1.893 -4.332 1.00 94.50 105 THR A N 1
ATOM 851 C CA . THR A 1 105 ? 12.275 -2.645 -4.611 1.00 94.50 105 THR A CA 1
ATOM 852 C C . THR A 1 105 ? 11.990 -3.819 -5.545 1.00 94.50 105 THR A C 1
ATOM 854 O O . THR A 1 105 ? 12.759 -4.036 -6.477 1.00 94.50 105 THR A O 1
ATOM 857 N N . SER A 1 106 ? 10.872 -4.522 -5.348 1.00 95.38 106 SER A N 1
ATOM 858 C CA . SER A 1 106 ? 10.458 -5.670 -6.164 1.00 95.38 106 SER A CA 1
ATOM 859 C C . SER A 1 106 ? 10.195 -5.284 -7.621 1.00 95.38 106 SER A C 1
ATOM 861 O O . SER A 1 106 ? 10.601 -5.995 -8.539 1.00 95.38 106 SER A O 1
ATOM 863 N N . ASP A 1 107 ? 9.573 -4.130 -7.863 1.00 97.62 107 ASP A N 1
ATOM 864 C CA . ASP A 1 107 ? 9.352 -3.625 -9.222 1.00 97.62 107 ASP A CA 1
ATOM 865 C C . ASP A 1 107 ? 10.659 -3.201 -9.913 1.00 97.62 107 ASP A C 1
ATOM 867 O O . ASP A 1 107 ? 10.846 -3.464 -11.107 1.00 97.62 107 ASP A O 1
ATOM 871 N N . ILE A 1 108 ? 11.584 -2.569 -9.180 1.00 97.75 108 ILE A N 1
ATOM 872 C CA . ILE A 1 108 ? 12.916 -2.247 -9.714 1.00 97.75 108 ILE A CA 1
ATOM 873 C C . ILE A 1 108 ? 13.714 -3.529 -9.977 1.00 97.75 108 ILE A C 1
ATOM 875 O O . ILE A 1 108 ? 14.366 -3.643 -11.016 1.00 97.75 108 ILE A O 1
ATOM 879 N N . GLU A 1 109 ? 13.629 -4.520 -9.091 1.00 96.94 109 GLU A N 1
ATOM 880 C CA . GLU A 1 109 ? 14.256 -5.827 -9.277 1.00 96.94 109 GLU A CA 1
ATOM 881 C C . GLU A 1 109 ? 13.709 -6.528 -10.523 1.00 96.94 109 GLU A C 1
ATOM 883 O O . GLU A 1 109 ? 14.480 -7.036 -11.338 1.00 96.94 109 GLU A O 1
ATOM 888 N N . LEU A 1 110 ? 12.388 -6.503 -10.726 1.00 97.00 110 LEU A N 1
ATOM 889 C CA . LEU A 1 110 ? 11.748 -7.038 -11.924 1.00 97.00 110 LEU A CA 1
ATOM 890 C C . LEU A 1 110 ? 12.273 -6.343 -13.186 1.00 97.00 110 LEU A C 1
ATOM 892 O O . LEU A 1 110 ? 12.623 -7.013 -14.158 1.00 97.00 110 LEU A O 1
ATOM 896 N N . MET A 1 111 ? 12.387 -5.014 -13.170 1.00 97.75 111 MET A N 1
ATOM 897 C CA . MET A 1 111 ? 12.944 -4.240 -14.282 1.00 97.75 111 MET A CA 1
ATOM 898 C C . MET A 1 111 ? 14.386 -4.662 -14.611 1.00 97.75 111 MET A C 1
ATOM 900 O O . MET A 1 111 ? 14.722 -4.889 -15.778 1.00 97.75 111 MET A O 1
ATOM 904 N N . VAL A 1 112 ? 15.226 -4.814 -13.584 1.00 97.12 112 VAL A N 1
ATOM 905 C CA . VAL A 1 112 ? 16.623 -5.253 -13.706 1.00 97.12 112 VAL A CA 1
ATOM 906 C C . VAL A 1 112 ? 16.702 -6.692 -14.219 1.00 97.12 112 VAL A C 1
ATOM 908 O O . VAL A 1 112 ? 17.455 -6.976 -15.151 1.00 97.12 112 VAL A O 1
ATOM 911 N N . ASN A 1 113 ? 15.900 -7.603 -13.672 1.00 95.75 113 ASN A N 1
ATOM 912 C CA . ASN A 1 113 ? 15.879 -9.008 -14.071 1.00 95.75 113 ASN A CA 1
ATOM 913 C C . ASN A 1 113 ? 15.393 -9.189 -15.511 1.00 95.75 113 ASN A C 1
ATOM 915 O O . ASN A 1 113 ? 16.002 -9.952 -16.261 1.00 95.75 113 ASN A O 1
ATOM 919 N N . ASN A 1 114 ? 14.382 -8.432 -15.938 1.00 96.00 114 ASN A N 1
ATOM 920 C CA . ASN A 1 114 ? 13.925 -8.415 -17.328 1.00 96.00 114 ASN A CA 1
ATOM 921 C C . ASN A 1 114 ? 15.044 -7.983 -18.284 1.00 96.00 114 ASN A C 1
ATOM 923 O O . ASN A 1 114 ? 15.266 -8.612 -19.320 1.00 96.00 114 ASN A O 1
ATOM 927 N N . ALA A 1 115 ? 15.790 -6.936 -17.924 1.00 95.00 115 ALA A N 1
ATOM 928 C CA . ALA A 1 115 ? 16.936 -6.496 -18.707 1.00 95.00 115 ALA A CA 1
ATOM 929 C C . ALA A 1 115 ? 18.045 -7.556 -18.737 1.00 95.00 115 ALA A C 1
ATOM 931 O O . ALA A 1 115 ? 18.600 -7.834 -19.797 1.00 95.00 115 ALA A O 1
ATOM 932 N N . LYS A 1 116 ? 18.337 -8.208 -17.609 1.00 94.00 116 LYS A N 1
ATOM 933 C CA . LYS A 1 116 ? 19.354 -9.268 -17.533 1.00 94.00 116 LYS A CA 1
ATOM 934 C C . LYS A 1 116 ? 18.961 -10.538 -18.287 1.00 94.00 116 LYS A C 1
ATOM 936 O O . LYS A 1 116 ? 19.854 -11.249 -18.746 1.00 94.00 116 LYS A O 1
ATOM 941 N N . ALA A 1 117 ? 17.664 -10.817 -18.403 1.00 94.00 117 ALA A N 1
ATOM 942 C CA . ALA A 1 117 ? 17.133 -11.944 -19.160 1.00 94.00 117 ALA A CA 1
ATOM 943 C C . ALA A 1 117 ? 17.248 -11.719 -20.674 1.00 94.00 117 ALA A C 1
ATOM 945 O O . ALA A 1 117 ? 17.603 -12.641 -21.405 1.00 94.00 117 ALA A O 1
ATOM 946 N N . PHE A 1 118 ? 16.989 -10.495 -21.141 1.00 95.50 118 PHE A N 1
ATOM 947 C CA . PHE A 1 118 ? 17.011 -10.169 -22.567 1.00 95.50 118 PHE A CA 1
ATOM 948 C C . PHE A 1 118 ? 18.398 -9.751 -23.084 1.00 95.50 118 PHE A C 1
ATOM 950 O O . PHE A 1 118 ? 18.848 -10.220 -24.131 1.00 95.50 118 PHE A O 1
ATOM 957 N N . TYR A 1 119 ? 19.099 -8.874 -22.363 1.00 94.81 119 TYR A N 1
ATOM 958 C CA . TYR A 1 119 ? 20.376 -8.318 -22.800 1.00 94.81 119 TYR A CA 1
ATOM 959 C C . TYR A 1 119 ? 21.566 -9.187 -22.384 1.00 94.81 119 TYR A C 1
ATOM 961 O O . TYR A 1 119 ? 21.650 -9.721 -21.274 1.00 94.81 119 TYR A O 1
ATOM 969 N N . LYS A 1 120 ? 22.555 -9.284 -23.280 1.00 93.69 120 LYS A N 1
ATOM 970 C CA . LYS A 1 120 ? 23.796 -10.032 -23.036 1.00 93.69 120 LYS A CA 1
ATOM 971 C C . LYS A 1 120 ? 24.583 -9.408 -21.885 1.00 93.69 120 LYS A C 1
ATOM 973 O O . LYS A 1 120 ? 24.718 -8.196 -21.824 1.00 93.69 120 LYS A O 1
ATOM 978 N N . ARG A 1 121 ? 25.251 -10.237 -21.075 1.00 94.31 121 ARG A N 1
ATOM 979 C CA . ARG A 1 121 ? 26.101 -9.795 -19.945 1.00 94.31 121 ARG A CA 1
ATOM 980 C C . ARG A 1 121 ? 27.170 -8.755 -20.300 1.00 94.31 121 ARG A C 1
ATOM 982 O O . ARG A 1 121 ? 27.623 -8.013 -19.439 1.00 94.31 121 ARG A O 1
ATOM 989 N N . THR A 1 122 ? 27.604 -8.728 -21.558 1.00 93.81 122 THR A N 1
ATOM 990 C CA . THR A 1 122 ? 28.614 -7.791 -22.062 1.00 93.81 122 THR A CA 1
ATOM 991 C C . THR A 1 122 ? 28.037 -6.454 -22.525 1.00 93.81 122 THR A C 1
ATOM 993 O O . THR A 1 122 ? 28.819 -5.540 -22.782 1.00 93.81 122 THR A O 1
ATOM 996 N N . SER A 1 123 ? 26.715 -6.348 -22.693 1.00 96.38 123 SER A N 1
ATOM 997 C CA . SER A 1 123 ? 26.060 -5.145 -23.203 1.00 96.38 123 SER A CA 1
ATOM 998 C C . SER A 1 123 ? 26.016 -4.042 -22.148 1.00 96.38 123 SER A C 1
ATOM 1000 O O . SER A 1 123 ? 26.160 -4.306 -20.950 1.00 96.38 123 SER A O 1
ATOM 1002 N N . GLN A 1 124 ? 25.838 -2.799 -22.598 1.00 94.44 124 GLN A N 1
ATOM 1003 C CA . GLN A 1 124 ? 25.780 -1.663 -21.686 1.00 94.44 124 GLN A CA 1
ATOM 1004 C C . GLN A 1 124 ? 24.505 -1.705 -20.842 1.00 94.44 124 GLN A C 1
ATOM 1006 O O . GLN A 1 124 ? 24.572 -1.473 -19.649 1.00 94.44 124 GLN A O 1
ATOM 1011 N N . GLU A 1 125 ? 23.378 -2.118 -21.415 1.00 95.12 125 GLU A N 1
ATOM 1012 C CA . GLU A 1 125 ? 22.094 -2.248 -20.721 1.00 95.12 125 GLU A CA 1
ATOM 1013 C C . GLU A 1 125 ? 22.174 -3.264 -19.580 1.00 95.12 125 GLU A C 1
ATOM 1015 O O . GLU A 1 125 ? 21.635 -3.035 -18.505 1.00 95.12 125 GLU A O 1
ATOM 1020 N N . HIS A 1 126 ? 22.886 -4.378 -19.773 1.00 96.00 126 HIS A N 1
ATOM 1021 C CA . HIS A 1 126 ? 23.078 -5.352 -18.702 1.00 96.00 126 HIS A CA 1
ATOM 1022 C C . HIS A 1 126 ? 23.949 -4.793 -17.568 1.00 96.00 126 HIS A C 1
ATOM 1024 O O . HIS A 1 126 ? 23.696 -5.074 -16.397 1.00 96.00 126 HIS A O 1
ATOM 1030 N N . LYS A 1 127 ? 24.985 -4.014 -17.898 1.00 96.06 127 LYS A N 1
ATOM 1031 C CA . LYS A 1 127 ? 25.840 -3.353 -16.901 1.00 96.06 127 LYS A CA 1
ATOM 1032 C C . LYS A 1 127 ? 25.069 -2.268 -16.153 1.00 96.06 127 LYS A C 1
ATOM 1034 O O . LYS A 1 127 ? 25.044 -2.312 -14.929 1.00 96.06 127 LYS A O 1
ATOM 1039 N N . ASP A 1 128 ? 24.371 -1.403 -16.886 1.00 96.00 128 ASP A N 1
ATOM 1040 C CA . ASP A 1 128 ? 23.535 -0.329 -16.348 1.00 96.00 128 ASP A CA 1
ATOM 1041 C C . ASP A 1 128 ? 22.442 -0.907 -15.426 1.00 96.00 128 ASP A C 1
ATOM 1043 O O . ASP A 1 128 ? 22.202 -0.373 -14.349 1.00 96.00 128 ASP A O 1
ATOM 1047 N N . ALA A 1 129 ? 21.840 -2.055 -15.772 1.00 96.12 129 ALA A N 1
ATOM 1048 C CA . ALA A 1 129 ? 20.864 -2.739 -14.915 1.00 96.12 129 ALA A CA 1
ATOM 1049 C C . ALA A 1 129 ? 21.462 -3.175 -13.565 1.00 96.12 129 ALA A C 1
ATOM 1051 O O . ALA A 1 129 ? 20.822 -3.020 -12.526 1.00 96.12 129 ALA A O 1
ATOM 1052 N N . ASN A 1 130 ? 22.684 -3.720 -13.564 1.00 95.88 130 ASN A N 1
ATOM 1053 C CA . ASN A 1 130 ? 23.354 -4.090 -12.315 1.00 95.88 130 ASN A CA 1
ATOM 1054 C C . ASN A 1 130 ? 23.728 -2.843 -11.503 1.00 95.88 130 ASN A C 1
ATOM 1056 O O . ASN A 1 130 ? 23.550 -2.840 -10.293 1.00 95.88 130 ASN A O 1
ATOM 1060 N N . GLU A 1 131 ? 24.190 -1.774 -12.151 1.00 96.12 131 GLU A N 1
ATOM 1061 C CA . GLU A 1 131 ? 24.538 -0.525 -11.468 1.00 96.12 131 GLU A CA 1
ATOM 1062 C C . GLU A 1 131 ? 23.311 0.145 -10.828 1.00 96.12 131 GLU A C 1
ATOM 1064 O O . GLU A 1 131 ? 23.388 0.581 -9.682 1.00 96.12 131 GLU A O 1
ATOM 1069 N N . ILE A 1 132 ? 22.152 0.146 -11.504 1.00 95.88 132 ILE A N 1
ATOM 1070 C CA . ILE A 1 132 ? 20.877 0.605 -10.921 1.00 95.88 132 ILE A CA 1
ATOM 1071 C C . ILE A 1 132 ? 20.533 -0.203 -9.667 1.00 95.88 132 ILE A C 1
ATOM 1073 O O . ILE A 1 132 ? 20.107 0.371 -8.664 1.00 95.88 132 ILE A O 1
ATOM 1077 N N . TRP A 1 133 ? 20.719 -1.525 -9.715 1.00 96.50 133 TRP A N 1
ATOM 1078 C CA . TRP A 1 133 ? 20.446 -2.391 -8.572 1.00 96.50 133 TRP A CA 1
ATOM 1079 C C . TRP A 1 133 ? 21.365 -2.087 -7.386 1.00 96.50 133 TRP A C 1
ATOM 1081 O O . TRP A 1 133 ? 20.880 -1.880 -6.276 1.00 96.50 133 TRP A O 1
ATOM 1091 N N . GLU A 1 134 ? 22.673 -1.983 -7.617 1.00 94.88 134 GLU A N 1
ATOM 1092 C CA . GLU A 1 134 ? 23.647 -1.654 -6.569 1.00 94.88 134 GLU A CA 1
ATOM 1093 C C . GLU A 1 134 ? 23.403 -0.261 -5.971 1.00 94.88 134 GLU A C 1
ATOM 1095 O O . GLU A 1 134 ? 23.455 -0.086 -4.750 1.00 94.88 134 GLU A O 1
ATOM 1100 N N . LEU A 1 135 ? 23.072 0.726 -6.812 1.00 94.12 135 LEU A N 1
ATOM 1101 C CA . LEU A 1 135 ? 22.727 2.079 -6.378 1.00 94.12 135 LEU A CA 1
ATOM 1102 C C . LEU A 1 135 ? 21.498 2.074 -5.458 1.00 94.12 135 LEU A C 1
ATOM 1104 O O . LEU A 1 135 ? 21.503 2.737 -4.414 1.00 94.12 135 LEU A O 1
ATOM 1108 N N . LEU A 1 136 ? 20.466 1.300 -5.812 1.00 93.81 136 LEU A N 1
ATOM 1109 C CA . 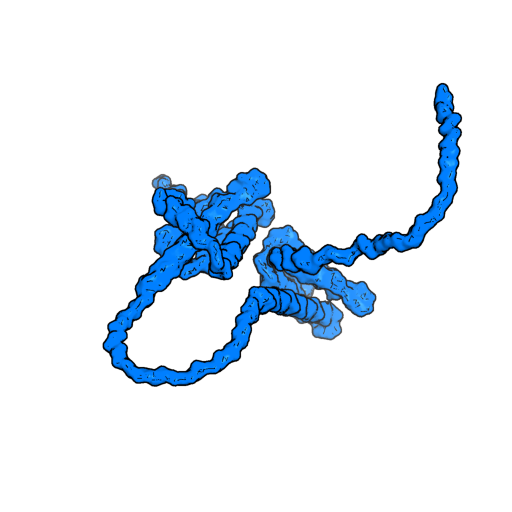LEU A 1 136 ? 19.263 1.149 -4.997 1.00 93.81 136 LEU A CA 1
ATOM 111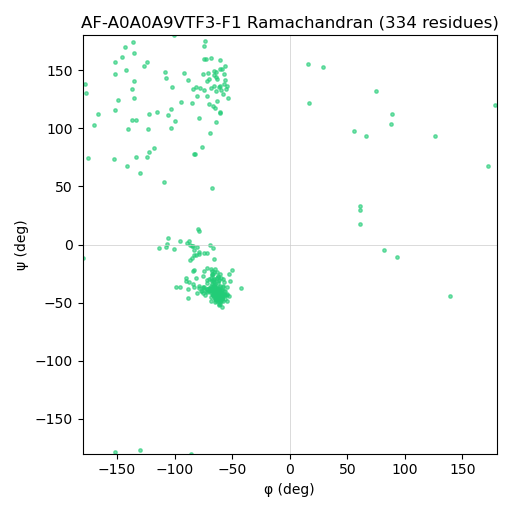0 C C . LEU A 1 136 ? 19.582 0.475 -3.656 1.00 93.81 136 LEU A C 1
ATOM 1112 O O . LEU A 1 136 ? 19.202 1.003 -2.613 1.00 93.81 136 LEU A O 1
ATOM 1116 N N . GLN A 1 137 ? 20.295 -0.655 -3.665 1.00 91.50 137 GLN A N 1
ATOM 1117 C CA . GLN A 1 137 ? 20.607 -1.420 -2.450 1.00 91.50 137 GLN A CA 1
ATOM 1118 C C . GLN A 1 137 ? 21.504 -0.640 -1.486 1.00 91.50 137 GLN A C 1
ATOM 1120 O O . GLN A 1 137 ? 21.246 -0.608 -0.279 1.00 91.50 137 GLN A O 1
ATOM 1125 N N . THR A 1 138 ? 22.516 0.048 -2.016 1.00 92.31 138 THR A N 1
ATOM 1126 C CA . THR A 1 138 ? 23.403 0.912 -1.226 1.00 92.31 138 THR A CA 1
ATOM 1127 C C . THR A 1 138 ? 22.605 2.016 -0.539 1.00 92.31 138 THR A C 1
ATOM 1129 O O . THR A 1 138 ? 22.740 2.237 0.664 1.00 92.31 138 THR A O 1
ATOM 1132 N N . SER A 1 139 ? 21.719 2.677 -1.283 1.00 89.44 139 SER A N 1
ATOM 1133 C CA . SER A 1 139 ? 20.908 3.779 -0.754 1.00 89.44 139 SER A CA 1
ATOM 1134 C C . SER A 1 139 ? 19.860 3.298 0.243 1.00 89.44 139 SER A C 1
ATOM 1136 O O . SER A 1 139 ? 19.683 3.924 1.283 1.00 89.44 139 SER A O 1
ATOM 1138 N N . LYS A 1 140 ? 19.228 2.148 -0.021 1.00 86.62 140 LYS A N 1
ATOM 1139 C CA . LYS A 1 140 ? 18.303 1.483 0.906 1.00 86.62 140 LYS A CA 1
ATOM 1140 C C . LYS A 1 140 ? 18.992 1.150 2.228 1.00 86.62 140 LYS A C 1
ATOM 1142 O O . LYS A 1 140 ? 18.456 1.462 3.286 1.00 86.62 140 LYS A O 1
ATOM 1147 N N . THR A 1 141 ? 20.189 0.567 2.171 1.00 87.25 141 THR A N 1
ATOM 1148 C CA . THR A 1 141 ? 20.964 0.199 3.367 1.00 87.25 141 THR A CA 1
ATOM 1149 C C . THR A 1 141 ? 21.367 1.439 4.159 1.00 87.25 141 THR A C 1
ATOM 1151 O O . THR A 1 141 ? 21.127 1.497 5.359 1.00 87.25 141 THR A O 1
ATOM 1154 N N . ARG A 1 142 ? 21.881 2.473 3.479 1.00 85.75 142 ARG A N 1
ATOM 1155 C CA . ARG A 1 142 ? 22.252 3.748 4.110 1.00 85.75 142 ARG A CA 1
ATOM 1156 C C . ARG A 1 142 ? 21.077 4.378 4.862 1.00 85.75 142 ARG A C 1
ATOM 1158 O O . ARG A 1 142 ? 21.252 4.840 5.980 1.00 85.75 142 ARG A O 1
ATOM 1165 N N . LEU A 1 143 ? 19.891 4.369 4.257 1.00 75.38 143 LEU A N 1
ATOM 1166 C CA . LEU A 1 143 ? 18.680 4.922 4.866 1.00 75.38 143 LEU A CA 1
ATOM 1167 C C . LEU A 1 143 ? 18.189 4.081 6.054 1.00 75.38 143 LEU A C 1
ATOM 1169 O O . LEU A 1 143 ? 17.769 4.637 7.065 1.00 75.38 143 LEU A O 1
ATOM 1173 N N . LEU A 1 144 ? 18.264 2.750 5.966 1.00 75.88 144 LEU A N 1
ATOM 1174 C CA . LEU A 1 144 ? 17.922 1.864 7.084 1.00 75.88 144 LEU A CA 1
ATOM 1175 C C . LEU A 1 144 ? 18.883 2.030 8.268 1.00 75.88 144 LEU A C 1
ATOM 1177 O O . LEU A 1 144 ? 18.448 1.969 9.417 1.00 75.88 144 LEU A O 1
ATOM 1181 N N . ASP A 1 145 ? 20.167 2.259 7.999 1.00 77.38 145 ASP A N 1
ATOM 1182 C CA . ASP A 1 145 ? 21.170 2.513 9.032 1.00 77.38 145 ASP A CA 1
ATOM 1183 C C . ASP A 1 145 ? 20.978 3.883 9.699 1.00 77.38 145 ASP A C 1
ATOM 1185 O O . ASP A 1 145 ? 21.122 3.983 10.917 1.00 77.38 145 ASP A O 1
ATOM 1189 N N . GLU A 1 146 ? 20.584 4.917 8.946 1.00 73.38 146 GLU A N 1
ATOM 1190 C CA . GLU A 1 146 ? 20.225 6.233 9.504 1.00 73.38 146 GLU A CA 1
ATOM 1191 C C . GLU A 1 146 ? 19.038 6.127 10.475 1.00 73.38 146 GLU A C 1
ATOM 1193 O O . GLU A 1 146 ? 19.101 6.652 11.586 1.00 73.38 146 GLU A O 1
ATOM 1198 N N . LEU A 1 147 ? 18.004 5.355 10.119 1.00 66.25 147 LEU A N 1
ATOM 1199 C CA . LEU A 1 147 ? 16.860 5.100 11.003 1.00 66.25 147 LEU A CA 1
ATOM 1200 C C . LEU A 1 147 ? 17.251 4.321 12.272 1.00 66.25 147 LEU A C 1
ATOM 1202 O O . LEU A 1 147 ? 16.721 4.588 13.348 1.00 66.25 147 LEU A O 1
ATOM 1206 N N . ARG A 1 148 ? 18.201 3.380 12.176 1.00 68.81 148 ARG A N 1
ATOM 1207 C CA . ARG A 1 148 ? 18.710 2.617 13.334 1.00 68.81 148 ARG A CA 1
ATOM 1208 C C . ARG A 1 148 ? 19.584 3.462 14.260 1.00 68.81 148 ARG A C 1
ATOM 1210 O O . ARG A 1 148 ? 19.511 3.298 15.476 1.00 68.81 148 ARG A O 1
ATOM 1217 N N . GLN A 1 149 ? 20.411 4.351 13.712 1.00 61.50 149 GLN A N 1
ATOM 1218 C CA . GLN A 1 149 ? 21.267 5.237 14.509 1.00 61.50 149 GLN A CA 1
ATOM 1219 C C . GLN A 1 149 ? 20.449 6.276 15.283 1.00 61.50 149 GLN A C 1
ATOM 1221 O O . GLN A 1 149 ? 20.762 6.542 16.442 1.00 61.50 149 GLN A O 1
ATOM 1226 N N . GLU A 1 150 ? 19.348 6.780 14.717 1.00 56.56 150 GLU A N 1
ATOM 1227 C CA . GLU A 1 150 ? 18.409 7.643 15.446 1.00 56.56 150 GLU A CA 1
ATOM 1228 C C . GLU A 1 150 ? 17.756 6.930 16.649 1.00 56.56 150 GLU A C 1
ATOM 1230 O O . GLU A 1 150 ? 17.532 7.556 17.689 1.00 56.56 150 GLU A O 1
ATOM 1235 N N . GLU A 1 151 ? 17.509 5.617 16.563 1.00 56.59 151 GLU A N 1
ATOM 1236 C CA . GLU A 1 151 ? 17.020 4.811 17.693 1.00 56.59 151 GLU A CA 1
ATOM 1237 C C . GLU A 1 151 ? 18.084 4.572 18.784 1.00 56.59 151 GLU A C 1
ATOM 1239 O O . GLU A 1 151 ? 17.739 4.432 19.965 1.00 56.59 151 GLU A O 1
ATOM 1244 N N . GLU A 1 152 ? 19.372 4.519 18.426 1.00 55.59 152 GLU A N 1
ATOM 1245 C CA . GLU A 1 152 ? 20.471 4.362 19.388 1.00 55.59 152 GLU A CA 1
ATOM 1246 C C . GLU A 1 152 ? 20.863 5.682 20.068 1.00 55.59 152 GLU A C 1
ATOM 1248 O O . GLU A 1 152 ? 21.021 5.698 21.291 1.00 55.59 152 GLU A O 1
ATOM 1253 N N . ASP A 1 153 ? 20.925 6.794 19.330 1.00 53.06 153 ASP A N 1
ATOM 1254 C CA . ASP A 1 153 ? 21.244 8.125 19.873 1.00 53.06 153 ASP A CA 1
ATOM 1255 C C . ASP A 1 153 ? 20.104 8.713 20.729 1.00 53.06 153 ASP A C 1
ATOM 1257 O O . ASP A 1 153 ? 20.331 9.573 21.586 1.00 53.06 153 ASP A O 1
ATOM 1261 N N . ALA A 1 154 ? 18.873 8.217 20.564 1.00 55.97 154 ALA A N 1
ATOM 1262 C CA . ALA A 1 154 ? 17.734 8.553 21.418 1.00 55.97 154 ALA A CA 1
ATOM 1263 C C . ALA A 1 154 ? 17.723 7.809 22.774 1.00 55.97 154 ALA A C 1
ATOM 1265 O O . ALA A 1 154 ? 16.886 8.116 23.632 1.00 55.97 154 ALA A O 1
ATOM 1266 N N . LYS A 1 155 ? 18.638 6.854 23.022 1.00 41.94 155 LYS A N 1
ATOM 1267 C CA . LYS A 1 155 ? 18.775 6.200 24.337 1.00 41.94 155 LYS A CA 1
ATOM 1268 C C . LYS A 1 155 ? 19.667 7.038 25.267 1.00 41.94 155 LYS A C 1
ATOM 1270 O O . LYS A 1 155 ? 20.848 7.219 24.980 1.00 41.94 155 LYS A O 1
ATOM 1275 N N . PRO A 1 156 ? 19.188 7.480 26.448 1.00 44.38 156 PRO A N 1
ATOM 1276 C CA . PRO A 1 156 ? 20.071 8.079 27.438 1.00 44.38 156 PRO A CA 1
ATOM 1277 C C . PRO A 1 156 ? 21.032 7.010 27.972 1.00 44.38 156 PRO A C 1
ATOM 1279 O O . PRO A 1 156 ? 20.619 6.009 28.568 1.00 44.38 156 PRO A O 1
ATOM 1282 N N . THR A 1 157 ? 22.330 7.227 27.770 1.00 39.16 157 THR A N 1
ATOM 1283 C CA . THR A 1 157 ? 23.393 6.413 28.360 1.00 39.16 157 THR A CA 1
ATOM 1284 C C . THR A 1 157 ? 23.301 6.488 29.888 1.00 39.16 157 THR A C 1
ATOM 1286 O O . THR A 1 157 ? 23.472 7.538 30.506 1.00 39.16 157 THR A O 1
ATOM 1289 N N . LYS A 1 158 ? 22.986 5.359 30.536 1.00 46.88 158 LYS A N 1
ATOM 1290 C CA . LYS A 1 158 ? 23.061 5.244 32.001 1.00 46.88 158 LYS A CA 1
ATOM 1291 C C . LYS A 1 158 ? 24.535 5.308 32.434 1.00 46.88 158 LYS A C 1
ATOM 1293 O O . LYS A 1 158 ? 25.350 4.600 31.839 1.00 46.88 158 LYS A O 1
ATOM 1298 N N . PRO A 1 159 ? 24.899 6.079 33.475 1.00 41.03 159 PRO A N 1
ATOM 1299 C CA . PRO A 1 159 ? 26.271 6.114 33.953 1.00 41.03 159 PRO A CA 1
ATOM 1300 C C . PRO A 1 159 ? 26.661 4.811 34.667 1.00 41.03 159 PRO A C 1
ATOM 1302 O O . PRO A 1 159 ? 25.855 4.126 35.299 1.00 41.03 159 PRO A O 1
ATOM 1305 N N . VAL A 1 160 ? 27.944 4.493 34.513 1.00 35.00 160 VAL A N 1
ATOM 1306 C CA . VAL A 1 160 ? 28.664 3.297 34.956 1.00 35.00 160 VAL A CA 1
ATOM 1307 C C . VAL A 1 160 ? 28.754 3.182 36.489 1.00 35.00 160 VAL A C 1
ATOM 1309 O O . VAL A 1 160 ? 28.804 4.168 37.217 1.00 35.00 160 VAL A O 1
ATOM 1312 N N . LYS A 1 161 ? 28.787 1.924 36.948 1.00 41.66 161 LYS A N 1
ATOM 1313 C CA . LYS A 1 161 ? 28.840 1.405 38.328 1.00 41.66 161 LYS A CA 1
ATOM 1314 C C . LYS A 1 161 ? 30.064 1.864 39.143 1.00 41.66 161 LYS A C 1
ATOM 1316 O O . LYS A 1 161 ? 31.171 1.914 38.616 1.00 41.66 161 LYS A O 1
ATOM 1321 N N . THR A 1 162 ? 29.899 1.960 40.467 1.00 32.75 162 THR A N 1
ATOM 1322 C CA . THR A 1 162 ? 30.979 1.768 41.461 1.00 32.75 162 THR A CA 1
ATOM 1323 C C . THR A 1 162 ? 30.621 0.671 42.485 1.00 32.75 162 THR A C 1
AT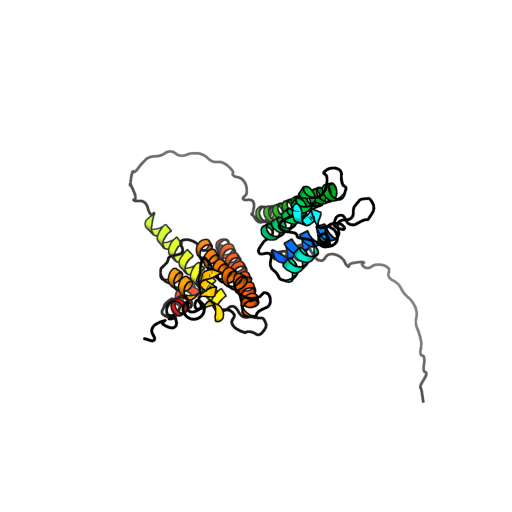OM 1325 O O . THR A 1 162 ? 29.446 0.323 42.618 1.00 32.75 162 THR A O 1
ATOM 1328 N N . PRO A 1 163 ? 31.619 0.039 43.147 1.00 44.88 163 PRO A N 1
ATOM 1329 C CA . PRO A 1 163 ? 31.488 -1.297 43.733 1.00 44.88 163 PRO A CA 1
ATOM 1330 C C . PRO A 1 163 ? 31.440 -1.315 45.275 1.00 44.88 163 PRO A C 1
ATOM 1332 O O . PRO A 1 163 ? 32.132 -0.547 45.935 1.00 44.88 163 PRO A O 1
ATOM 1335 N N . GLY A 1 164 ? 30.713 -2.280 45.855 1.00 31.42 164 GLY A N 1
ATOM 1336 C CA . GLY A 1 164 ? 30.762 -2.590 47.291 1.00 31.42 164 GLY A CA 1
ATOM 1337 C C . GLY A 1 164 ? 30.099 -3.932 47.644 1.00 31.42 164 GLY A C 1
ATOM 1338 O O . GLY A 1 164 ? 28.891 -4.089 47.517 1.00 31.42 164 GLY A O 1
ATOM 1339 N N . LYS A 1 165 ? 30.909 -4.909 48.068 1.00 35.31 165 LYS A N 1
ATOM 1340 C CA . LYS A 1 165 ? 30.563 -6.225 48.669 1.00 35.31 165 LYS A CA 1
ATOM 1341 C C . LYS A 1 165 ? 30.737 -6.135 50.212 1.00 35.31 165 LYS A C 1
ATOM 1343 O O . LYS A 1 165 ? 31.369 -5.179 50.648 1.00 35.31 165 LYS A O 1
ATOM 1348 N N . PRO A 1 166 ? 30.489 -7.190 51.026 1.00 51.00 166 PRO A N 1
ATOM 1349 C CA . PRO A 1 166 ? 29.374 -8.152 51.073 1.00 51.00 166 PRO A CA 1
ATOM 1350 C C . PRO A 1 166 ? 28.857 -8.395 52.527 1.00 51.00 166 PRO A C 1
ATOM 1352 O O . PRO A 1 166 ? 29.565 -8.153 53.499 1.00 51.00 166 PRO A O 1
ATOM 1355 N N . GLY A 1 167 ? 27.673 -8.997 52.700 1.00 31.59 167 GLY A N 1
ATOM 1356 C CA . GLY A 1 167 ? 27.197 -9.502 54.002 1.00 31.59 167 GLY A CA 1
ATOM 1357 C C . GLY A 1 167 ? 26.279 -10.720 53.846 1.00 31.59 167 GLY A C 1
ATOM 1358 O O . GLY A 1 167 ? 25.318 -10.677 53.088 1.00 31.59 167 GLY A O 1
ATOM 1359 N N . ARG A 1 168 ? 26.624 -11.836 54.499 1.00 34.41 168 ARG A N 1
ATOM 1360 C CA . ARG A 1 168 ? 26.001 -13.174 54.396 1.00 34.41 168 ARG A CA 1
ATOM 1361 C C . ARG A 1 168 ? 24.713 -13.317 55.244 1.00 34.41 168 ARG A C 1
ATOM 1363 O O . ARG A 1 168 ? 24.751 -12.943 56.404 1.00 34.41 168 ARG A O 1
ATOM 1370 N N . LYS A 1 169 ? 23.671 -13.933 54.637 1.00 37.84 169 LYS A N 1
ATOM 1371 C CA . LYS A 1 169 ? 22.765 -15.072 55.026 1.00 37.84 169 LYS A CA 1
ATOM 1372 C C . LYS A 1 169 ? 22.462 -15.354 56.530 1.00 37.84 169 LYS A C 1
ATOM 1374 O O . LYS A 1 169 ? 23.380 -15.184 57.321 1.00 37.84 169 LYS A O 1
ATOM 1379 N N . PRO A 1 170 ? 21.300 -15.962 56.924 1.00 40.44 170 PRO A N 1
ATOM 1380 C CA . PRO A 1 170 ? 20.593 -17.026 56.178 1.00 40.44 170 PRO A CA 1
ATOM 1381 C C . PRO A 1 170 ? 19.041 -17.098 56.210 1.00 40.44 170 PRO A C 1
ATOM 1383 O O . PRO A 1 170 ? 18.369 -16.577 57.086 1.00 40.44 170 PRO A O 1
ATOM 1386 N N . LEU A 1 171 ? 18.544 -17.832 55.202 1.00 38.88 171 LEU A N 1
ATOM 1387 C CA . LEU A 1 171 ? 17.306 -18.618 55.046 1.00 38.88 171 LEU A CA 1
ATOM 1388 C C . LEU A 1 171 ? 16.116 -18.401 56.003 1.00 38.88 171 LEU A C 1
ATOM 1390 O O . LEU A 1 171 ? 16.154 -18.799 57.161 1.00 38.88 171 LEU A O 1
ATOM 1394 N N . THR A 1 172 ? 14.971 -18.049 55.414 1.00 33.44 172 THR A N 1
ATOM 1395 C CA . THR A 1 172 ? 13.694 -18.728 55.688 1.00 33.44 172 THR A CA 1
ATOM 1396 C C . THR A 1 172 ? 12.986 -18.992 54.363 1.00 33.44 172 THR A C 1
ATOM 1398 O O . THR A 1 172 ? 12.833 -18.104 53.532 1.00 33.44 172 THR A O 1
ATOM 1401 N N . ILE A 1 173 ? 12.635 -20.257 54.147 1.00 42.50 173 ILE A N 1
ATOM 1402 C CA . ILE A 1 173 ? 11.849 -20.733 53.013 1.00 42.50 173 ILE A CA 1
ATOM 1403 C C . ILE A 1 173 ? 10.392 -20.390 53.328 1.00 42.50 173 ILE A C 1
ATOM 1405 O O . ILE A 1 173 ? 9.794 -20.998 54.213 1.00 42.50 173 ILE A O 1
ATOM 1409 N N . LYS A 1 174 ? 9.832 -19.416 52.614 1.00 37.19 174 LYS A N 1
ATOM 1410 C CA . LYS A 1 174 ? 8.405 -19.379 52.304 1.00 37.19 174 LYS A CA 1
ATOM 1411 C C . LYS A 1 174 ? 8.308 -19.510 50.795 1.00 37.19 174 LYS A C 1
ATOM 1413 O O . LYS A 1 174 ? 8.828 -18.677 50.064 1.00 37.19 174 LYS A O 1
ATOM 1418 N N . VAL A 1 175 ? 7.741 -20.627 50.366 1.00 35.50 175 VAL A N 1
ATOM 1419 C CA . VAL A 1 175 ? 7.260 -20.807 49.003 1.00 35.50 175 VAL A CA 1
ATOM 1420 C C . VAL A 1 175 ? 6.050 -19.882 48.902 1.00 35.50 175 VAL A C 1
ATOM 1422 O O . VAL A 1 175 ? 4.988 -20.212 49.421 1.00 35.50 175 VAL A O 1
ATOM 1425 N N . GLU A 1 176 ? 6.262 -18.676 48.386 1.00 37.59 176 GLU A N 1
ATOM 1426 C CA . GLU A 1 176 ? 5.177 -17.850 47.863 1.00 37.59 176 GLU A CA 1
ATOM 1427 C C . GLU A 1 176 ? 4.885 -18.364 46.451 1.00 37.59 176 GLU A C 1
ATOM 1429 O O . GLU A 1 176 ? 5.800 -18.604 45.659 1.00 37.59 176 GLU A O 1
ATOM 1434 N N . GLU A 1 177 ? 3.610 -18.662 46.216 1.00 38.84 177 GLU A N 1
ATOM 1435 C CA . GLU A 1 177 ? 3.054 -19.063 44.926 1.00 38.84 177 GLU A CA 1
ATOM 1436 C C . GLU A 1 177 ? 3.345 -18.007 43.847 1.00 38.84 177 GLU A C 1
ATOM 1438 O O . GLU A 1 177 ? 3.530 -16.833 44.177 1.00 38.84 177 GLU A O 1
ATOM 1443 N N . PRO A 1 178 ? 3.414 -18.392 42.561 1.00 42.47 178 PRO A N 1
ATOM 1444 C CA . PRO A 1 178 ? 3.752 -17.453 41.506 1.00 42.47 178 PRO A CA 1
ATOM 1445 C C . PRO A 1 178 ? 2.607 -16.452 41.298 1.00 42.47 178 PRO A C 1
ATOM 1447 O O . PRO A 1 178 ? 1.488 -16.820 40.945 1.00 42.47 178 PRO A O 1
ATOM 1450 N N . GLU A 1 179 ? 2.921 -15.170 41.476 1.00 46.41 179 GLU A N 1
ATOM 1451 C CA . GLU A 1 179 ? 2.148 -14.000 41.035 1.00 46.41 179 GLU A CA 1
ATOM 1452 C C . GLU A 1 179 ? 2.139 -13.888 39.489 1.00 46.41 179 GLU A C 1
ATOM 1454 O O . GLU A 1 179 ? 2.445 -12.844 38.931 1.00 46.41 179 GLU A O 1
ATOM 1459 N N . GLU A 1 180 ? 1.837 -14.968 38.762 1.00 44.97 180 GLU A N 1
ATOM 1460 C CA . GLU A 1 180 ? 1.715 -14.935 37.289 1.00 44.97 180 GLU A CA 1
ATOM 1461 C C . GLU A 1 180 ? 0.311 -14.478 36.841 1.00 44.97 180 GLU A C 1
ATOM 1463 O O . GLU A 1 180 ? 0.147 -13.922 35.760 1.00 44.97 180 GLU A O 1
ATOM 1468 N N . SER A 1 181 ? -0.707 -14.619 37.698 1.00 48.53 181 SER A N 1
ATOM 1469 C CA . SER A 1 181 ? -2.106 -14.325 37.341 1.00 48.53 181 SER A CA 1
ATOM 1470 C C . SER A 1 181 ? -2.447 -12.830 37.251 1.00 48.53 181 SER A C 1
ATOM 1472 O O . SER A 1 181 ? -3.434 -12.482 36.612 1.00 48.53 181 SER A O 1
ATOM 1474 N N . SER A 1 182 ? -1.692 -11.940 37.904 1.00 56.03 182 SER A N 1
ATOM 1475 C CA . SER A 1 182 ? -2.011 -10.502 37.971 1.00 56.03 182 SER A CA 1
ATOM 1476 C C . SER A 1 182 ? -1.378 -9.691 36.832 1.00 56.03 182 SER A C 1
ATOM 1478 O O . SER A 1 182 ? -1.936 -8.676 36.407 1.00 56.03 182 SER A O 1
ATOM 1480 N N . GLU A 1 183 ? -0.235 -10.141 36.308 1.00 55.03 183 GLU A N 1
ATOM 1481 C CA . GLU A 1 183 ? 0.463 -9.487 35.197 1.00 55.03 183 GLU A CA 1
ATOM 1482 C C . GLU A 1 183 ? -0.221 -9.768 33.850 1.00 55.03 183 GLU A C 1
ATOM 1484 O O . GLU A 1 183 ? -0.383 -8.839 33.053 1.00 55.03 183 GLU A O 1
ATOM 1489 N N . GLU A 1 184 ? -0.700 -10.997 33.623 1.00 56.56 184 GLU A N 1
ATOM 1490 C CA . GLU A 1 184 ? -1.408 -11.388 32.392 1.00 56.56 184 GLU A CA 1
ATOM 1491 C C . GLU A 1 184 ? -2.745 -10.646 32.230 1.00 56.56 184 GLU A C 1
ATOM 1493 O O . GLU A 1 184 ? -2.989 -10.042 31.184 1.00 56.56 184 GLU A O 1
ATOM 1498 N N . GLU A 1 185 ? -3.557 -10.559 33.293 1.00 61.28 185 GLU A N 1
ATOM 1499 C CA . GLU A 1 185 ? -4.808 -9.782 33.277 1.00 61.28 185 GLU A CA 1
ATOM 1500 C C . GLU A 1 185 ? -4.555 -8.290 32.986 1.00 61.28 185 GLU A C 1
ATOM 1502 O O . GLU A 1 185 ? -5.330 -7.635 32.285 1.00 61.28 185 GLU A O 1
ATOM 1507 N N . SER A 1 186 ? -3.438 -7.743 33.481 1.00 70.38 186 SER A N 1
ATOM 1508 C CA . SER A 1 186 ? -3.066 -6.345 33.244 1.00 70.38 186 SER A CA 1
ATOM 1509 C C . SER A 1 186 ? -2.612 -6.074 31.803 1.00 70.38 186 SER A C 1
ATOM 1511 O O . SER A 1 186 ? -2.866 -4.989 31.268 1.00 70.38 186 SER A O 1
ATOM 1513 N N . ALA A 1 187 ? -1.961 -7.054 31.167 1.00 71.94 187 ALA A N 1
ATOM 1514 C CA . ALA A 1 187 ? -1.509 -6.972 29.784 1.00 71.94 187 ALA A CA 1
ATOM 1515 C C . ALA A 1 187 ? -2.690 -7.084 28.811 1.00 71.94 187 ALA A C 1
ATOM 1517 O O . ALA A 1 187 ? -2.797 -6.271 27.890 1.00 71.94 187 ALA A O 1
ATOM 1518 N N . ASP A 1 188 ? -3.616 -8.010 29.064 1.00 69.31 188 ASP A N 1
ATOM 1519 C CA . ASP A 1 188 ? -4.836 -8.176 28.270 1.00 69.31 188 ASP A CA 1
ATOM 1520 C C . ASP A 1 188 ? -5.749 -6.943 28.357 1.00 69.31 188 ASP A C 1
ATOM 1522 O O . ASP A 1 188 ? -6.279 -6.476 27.339 1.00 69.31 188 ASP A O 1
ATOM 1526 N N . GLU A 1 189 ? -5.880 -6.336 29.546 1.00 76.38 189 GLU A N 1
ATOM 1527 C CA . GLU A 1 189 ? -6.586 -5.059 29.699 1.00 76.38 189 GLU A CA 1
ATOM 1528 C C . GLU A 1 189 ? -5.949 -3.939 28.861 1.00 76.38 189 GLU A C 1
ATOM 1530 O O . GLU A 1 189 ? -6.672 -3.118 28.284 1.00 76.38 189 GLU A O 1
ATOM 1535 N N . ASP A 1 190 ? -4.616 -3.892 28.774 1.00 85.12 190 ASP A N 1
ATOM 1536 C CA . ASP A 1 190 ? -3.897 -2.880 28.000 1.00 85.12 190 ASP A CA 1
ATOM 1537 C C . ASP A 1 190 ? -4.030 -3.097 26.485 1.00 85.12 190 ASP A C 1
ATOM 1539 O O . ASP A 1 190 ? -4.264 -2.139 25.745 1.00 85.12 190 ASP A O 1
ATOM 1543 N N . ILE A 1 191 ? -3.956 -4.346 26.011 1.00 88.81 191 ILE A N 1
ATOM 1544 C CA . ILE A 1 191 ? -4.190 -4.668 24.595 1.00 88.81 191 ILE A CA 1
ATOM 1545 C C . ILE A 1 191 ? -5.623 -4.314 24.194 1.00 88.81 191 ILE A C 1
ATOM 1547 O O . ILE A 1 191 ? -5.820 -3.642 23.182 1.00 88.81 191 ILE A O 1
ATOM 1551 N N . SER A 1 192 ? -6.619 -4.668 25.012 1.00 88.69 192 SER A N 1
ATOM 1552 C CA . SER A 1 192 ? -8.022 -4.314 24.761 1.00 88.69 192 SER A CA 1
ATOM 1553 C C . SER A 1 192 ? -8.218 -2.799 24.612 1.00 88.69 192 SER A C 1
ATOM 1555 O O . SER A 1 192 ? -8.899 -2.350 23.689 1.00 88.69 192 SER A O 1
ATOM 1557 N N . LEU A 1 193 ? -7.582 -1.996 25.475 1.00 89.25 193 LEU A N 1
ATOM 1558 C CA . LEU A 1 193 ? -7.637 -0.533 25.389 1.00 89.25 193 LEU A CA 1
ATOM 1559 C C . LEU A 1 193 ? -6.961 0.002 24.121 1.00 89.25 193 LEU A C 1
ATOM 1561 O O . LEU A 1 193 ? -7.511 0.881 23.463 1.00 89.25 193 LEU A O 1
ATOM 1565 N N . GLN A 1 194 ? -5.805 -0.545 23.747 1.00 91.94 194 GLN A N 1
ATOM 1566 C CA . GLN A 1 194 ? -5.094 -0.143 22.527 1.00 91.94 194 GLN A CA 1
ATOM 1567 C C . GLN A 1 194 ? -5.896 -0.470 21.270 1.00 91.94 194 GLN A C 1
ATOM 1569 O O . GLN A 1 194 ? -5.937 0.332 20.337 1.00 91.94 194 GLN A O 1
ATOM 1574 N N . CYS A 1 195 ? -6.557 -1.627 21.259 1.00 93.94 195 CYS A N 1
ATOM 1575 C CA . CYS A 1 195 ? -7.456 -2.011 20.185 1.00 93.94 195 CYS A CA 1
ATOM 1576 C C . CYS A 1 195 ? -8.642 -1.043 20.074 1.00 93.94 195 CYS A C 1
ATOM 1578 O O . CYS A 1 195 ? -8.951 -0.577 18.979 1.00 93.94 195 CYS A O 1
ATOM 1580 N N . GLU A 1 196 ? -9.277 -0.678 21.190 1.00 94.00 196 GLU A N 1
ATOM 1581 C CA . GLU A 1 196 ? -10.374 0.300 21.192 1.00 94.00 196 GLU A CA 1
ATOM 1582 C C . GLU A 1 196 ? -9.925 1.692 20.719 1.00 94.00 196 GLU A C 1
ATOM 1584 O O . GLU A 1 196 ? -10.625 2.334 19.929 1.00 94.00 196 GLU A O 1
ATOM 1589 N N . ASP A 1 197 ? -8.745 2.149 21.144 1.00 93.31 197 ASP A N 1
ATOM 1590 C CA . ASP A 1 197 ? -8.179 3.438 20.734 1.00 93.31 197 ASP A CA 1
ATOM 1591 C C . ASP A 1 197 ? -7.871 3.469 19.228 1.00 93.31 197 ASP A C 1
ATOM 1593 O O . ASP A 1 197 ? -8.190 4.446 18.541 1.00 93.31 197 ASP A O 1
ATOM 1597 N N . LEU A 1 198 ? -7.288 2.389 18.694 1.00 95.38 198 LEU A N 1
ATOM 1598 C CA . LEU A 1 198 ? -7.005 2.260 17.265 1.00 95.38 198 LEU A CA 1
ATOM 1599 C C . LEU A 1 198 ? -8.299 2.188 16.442 1.00 95.38 198 LEU A C 1
ATOM 1601 O O . LEU A 1 198 ? -8.425 2.876 15.428 1.00 95.38 198 LEU A O 1
ATOM 1605 N N . PHE A 1 199 ? -9.287 1.412 16.894 1.00 97.00 199 PHE A N 1
ATOM 1606 C CA . PHE A 1 199 ? -10.581 1.294 16.218 1.00 97.00 199 PHE A CA 1
ATOM 1607 C C . PHE A 1 199 ? -11.329 2.628 16.203 1.00 97.00 199 PHE A C 1
ATOM 1609 O O . PHE A 1 199 ? -11.890 3.029 15.184 1.00 97.00 199 PHE A O 1
ATOM 1616 N N . THR A 1 200 ? -11.296 3.353 17.322 1.00 95.12 200 THR A N 1
ATOM 1617 C CA . THR A 1 200 ? -11.913 4.676 17.445 1.00 95.12 200 THR A CA 1
ATOM 1618 C C . THR A 1 200 ? -11.310 5.664 16.454 1.00 95.12 200 THR A C 1
ATOM 1620 O O . THR A 1 200 ? -12.058 6.384 15.794 1.00 95.12 200 THR A O 1
ATOM 1623 N N . ALA A 1 201 ? -9.985 5.662 16.282 1.00 95.44 201 ALA A N 1
ATOM 1624 C CA . ALA A 1 201 ? -9.328 6.520 15.299 1.00 95.44 201 ALA A CA 1
ATOM 1625 C C . ALA A 1 201 ? -9.792 6.225 13.863 1.00 95.44 201 ALA A C 1
ATOM 1627 O O . ALA A 1 201 ? -10.056 7.155 13.106 1.00 95.44 201 ALA A O 1
ATOM 1628 N N . VAL A 1 202 ? -9.968 4.949 13.506 1.00 97.06 202 VAL A N 1
ATOM 1629 C CA . VAL A 1 202 ? -10.500 4.539 12.193 1.00 97.06 202 VAL A CA 1
ATOM 1630 C C . VAL A 1 202 ? -11.943 5.014 12.003 1.00 97.06 202 VAL A C 1
ATOM 1632 O O . VAL A 1 202 ? -12.272 5.600 10.973 1.00 97.06 202 VAL A O 1
ATOM 1635 N N . MET A 1 203 ? -12.799 4.826 13.009 1.00 95.62 203 MET A N 1
ATOM 1636 C CA . MET A 1 203 ? -14.212 5.231 12.966 1.00 95.62 203 MET A CA 1
ATOM 1637 C C . MET A 1 203 ? -14.411 6.756 12.959 1.00 95.62 203 MET A C 1
ATOM 1639 O O . MET A 1 203 ? -15.461 7.242 12.544 1.00 95.62 203 MET A O 1
ATOM 1643 N N . GLN A 1 204 ? -13.417 7.520 13.414 1.00 94.62 204 GLN A N 1
ATOM 1644 C CA . GLN A 1 204 ? -13.435 8.987 13.438 1.00 94.62 204 GLN A CA 1
ATOM 1645 C C . GLN A 1 204 ? -12.643 9.622 12.288 1.00 94.62 204 GLN A C 1
ATOM 1647 O O . GLN A 1 204 ? -12.645 10.846 12.148 1.00 94.62 204 GLN A O 1
ATOM 1652 N N . ALA A 1 205 ? -11.978 8.818 11.457 1.00 95.50 205 ALA A N 1
ATOM 1653 C CA . ALA A 1 205 ? -11.194 9.315 10.341 1.00 95.50 205 ALA A CA 1
ATOM 1654 C C . ALA A 1 205 ? -12.087 10.015 9.306 1.00 95.50 205 ALA A C 1
ATOM 1656 O O . ALA A 1 205 ? -13.124 9.493 8.871 1.00 95.50 205 ALA A O 1
ATOM 1657 N N . THR A 1 206 ? -11.654 11.205 8.894 1.00 95.94 206 THR A N 1
ATOM 1658 C CA . THR A 1 206 ? -12.347 12.048 7.918 1.00 95.94 206 THR A CA 1
ATOM 1659 C C . THR A 1 206 ? -11.420 12.439 6.770 1.00 95.94 206 THR A C 1
ATOM 1661 O O . THR A 1 206 ? -10.198 12.462 6.922 1.00 95.94 206 THR A O 1
ATOM 1664 N N . SER A 1 207 ? -12.000 12.707 5.599 1.00 90.88 207 SER A N 1
ATOM 1665 C CA . SER A 1 207 ? -11.298 13.318 4.466 1.00 90.88 207 SER A CA 1
ATOM 1666 C C . SER A 1 207 ? -11.030 14.807 4.714 1.00 90.88 207 SER A C 1
ATOM 1668 O O . SER A 1 207 ? -11.558 15.390 5.658 1.00 90.88 207 SER A O 1
ATOM 1670 N N . GLU A 1 208 ? -10.309 15.458 3.798 1.00 87.25 208 GLU A N 1
ATOM 1671 C CA . GLU A 1 208 ? -10.082 16.916 3.816 1.00 87.25 208 GLU A CA 1
ATOM 1672 C C . GLU A 1 208 ? -11.397 17.720 3.878 1.00 87.25 208 GLU A C 1
ATOM 1674 O O . GLU A 1 208 ? -11.495 18.702 4.609 1.00 87.25 208 GLU A O 1
ATOM 1679 N N . ASP A 1 209 ? -12.447 17.237 3.206 1.00 89.88 209 ASP A N 1
ATOM 1680 C CA . ASP A 1 209 ? -13.791 17.835 3.234 1.00 89.88 209 ASP A CA 1
ATOM 1681 C C . ASP A 1 209 ? -14.634 17.479 4.483 1.00 89.88 209 ASP A C 1
ATOM 1683 O O . ASP A 1 209 ? -15.847 17.681 4.493 1.00 89.88 209 ASP A O 1
ATOM 1687 N N . ASN A 1 210 ? -14.032 16.923 5.541 1.00 91.56 210 ASN A N 1
ATOM 1688 C CA . ASN A 1 210 ? -14.698 16.443 6.766 1.00 91.56 210 ASN A CA 1
ATOM 1689 C C . ASN A 1 210 ? -15.721 15.305 6.563 1.00 91.56 210 ASN A C 1
ATOM 1691 O O . ASN A 1 210 ? -16.549 15.044 7.439 1.00 91.56 210 ASN A O 1
ATOM 1695 N N . ARG A 1 211 ? -15.684 14.591 5.431 1.00 96.06 211 ARG A N 1
ATOM 1696 C CA . ARG A 1 211 ? -16.526 13.406 5.211 1.00 96.06 211 ARG A CA 1
ATOM 1697 C C . ARG A 1 211 ? -15.934 12.206 5.943 1.00 96.06 211 ARG A C 1
ATOM 1699 O O . ARG A 1 211 ? -14.739 11.951 5.835 1.00 96.06 211 ARG A O 1
ATOM 1706 N N . THR A 1 212 ? -16.764 11.440 6.644 1.00 95.44 212 THR A N 1
ATOM 1707 C CA . THR A 1 212 ? -16.336 10.197 7.297 1.00 95.44 212 THR A CA 1
ATOM 1708 C C . THR A 1 212 ? -15.927 9.141 6.271 1.00 95.44 212 THR A C 1
ATOM 1710 O O . THR A 1 212 ? -16.598 8.942 5.255 1.00 95.44 212 THR A O 1
ATOM 1713 N N . LEU A 1 213 ? -14.807 8.465 6.538 1.00 97.62 213 LEU A N 1
ATOM 1714 C CA . LEU A 1 213 ? -14.207 7.510 5.600 1.00 97.62 213 LEU A CA 1
ATOM 1715 C C . LEU A 1 213 ? -14.724 6.081 5.780 1.00 97.62 213 LEU A C 1
ATOM 1717 O O . LEU A 1 213 ? -14.811 5.333 4.816 1.00 97.62 213 LEU A O 1
ATOM 1721 N N . PHE A 1 214 ? -15.069 5.699 7.009 1.00 96.56 214 PHE A N 1
ATOM 1722 C CA . PHE A 1 214 ? -15.407 4.322 7.367 1.00 96.56 214 PHE A CA 1
ATOM 1723 C C . PHE A 1 214 ? -16.710 3.727 6.775 1.00 96.56 214 PHE A C 1
ATOM 1725 O O . PHE A 1 214 ? -16.762 2.498 6.707 1.00 96.56 214 PHE A O 1
ATOM 1732 N N . PRO A 1 215 ? -17.753 4.484 6.346 1.00 97.06 215 PRO A N 1
ATOM 1733 C CA . PRO A 1 215 ? -19.037 3.880 5.969 1.00 97.06 215 PRO A CA 1
ATOM 1734 C C . PRO A 1 215 ? -18.975 2.745 4.926 1.00 97.06 215 PRO A C 1
ATOM 1736 O O . PRO A 1 215 ? -19.579 1.702 5.172 1.00 97.06 215 PRO A O 1
ATOM 1739 N N . PRO A 1 216 ? -18.205 2.848 3.819 1.00 96.88 216 PRO A N 1
ATOM 1740 C CA . PRO A 1 216 ? -18.090 1.764 2.833 1.00 96.88 216 PRO A CA 1
ATOM 1741 C C . PRO A 1 216 ? -17.404 0.491 3.353 1.00 96.88 216 PRO A C 1
ATOM 1743 O O . PRO A 1 216 ? -17.434 -0.534 2.684 1.00 96.88 216 PRO A O 1
ATOM 1746 N N . PHE A 1 217 ? -16.762 0.561 4.520 1.00 98.19 217 PHE A N 1
ATOM 1747 C CA . PHE A 1 217 ? -15.984 -0.521 5.126 1.00 98.19 217 PHE A CA 1
ATOM 1748 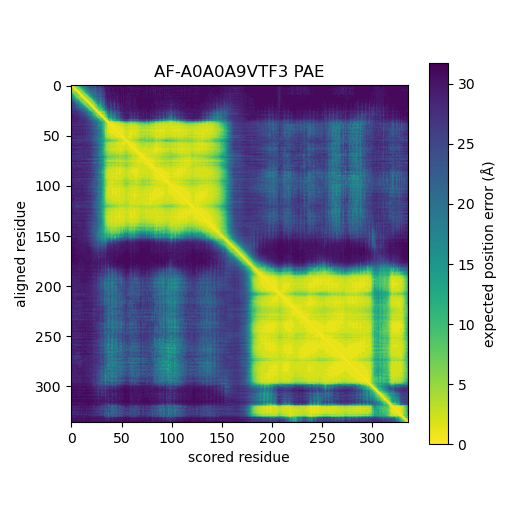C C . PHE A 1 217 ? -16.708 -1.158 6.321 1.00 98.19 217 PHE A C 1
ATOM 1750 O O . PHE A 1 217 ? -16.163 -2.050 6.969 1.00 98.19 217 PHE A O 1
ATOM 1757 N N . GLN A 1 218 ? -17.916 -0.684 6.654 1.00 96.88 218 GLN A N 1
ATOM 1758 C CA . GLN A 1 218 ? -18.668 -1.163 7.816 1.00 96.88 218 GLN A CA 1
ATOM 1759 C C . GLN A 1 218 ? -19.096 -2.620 7.688 1.00 96.88 218 GLN A C 1
ATOM 1761 O O . GLN A 1 218 ? -19.002 -3.367 8.661 1.00 96.88 218 GLN A O 1
ATOM 1766 N N . LEU A 1 219 ? -19.575 -2.993 6.503 1.00 97.19 219 LEU A N 1
ATOM 1767 C CA . LEU A 1 2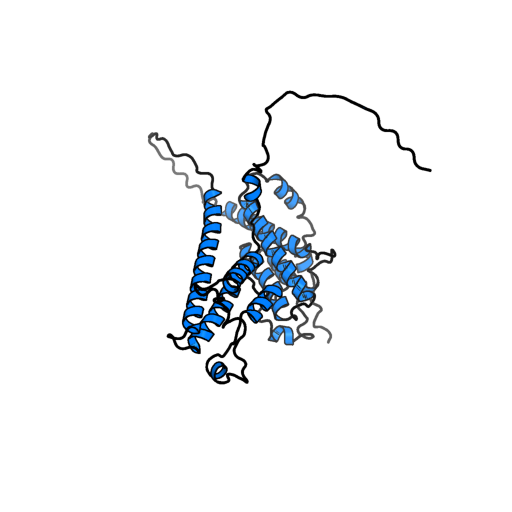19 ? -20.135 -4.300 6.197 1.00 97.19 219 LEU A CA 1
ATOM 1768 C C . LEU A 1 219 ? -19.587 -4.782 4.857 1.00 97.19 219 LEU A C 1
ATOM 1770 O O . LEU A 1 219 ? -19.462 -3.999 3.914 1.00 97.19 219 LEU A O 1
ATOM 1774 N N . LEU A 1 220 ? -19.291 -6.074 4.774 1.00 95.94 220 LEU A N 1
ATOM 1775 C CA . LEU A 1 220 ? -18.990 -6.743 3.518 1.00 95.94 220 LEU A CA 1
ATOM 1776 C C . LEU A 1 220 ? -20.140 -6.579 2.507 1.00 95.94 220 LEU A C 1
ATOM 1778 O O . LEU A 1 220 ? -21.310 -6.566 2.904 1.00 95.94 220 LEU A O 1
ATOM 1782 N N . PRO A 1 221 ? -19.829 -6.503 1.198 1.00 93.25 221 PRO A N 1
ATOM 1783 C CA . PRO A 1 221 ? -20.847 -6.558 0.153 1.00 93.25 221 PRO A CA 1
ATOM 1784 C C . PRO A 1 221 ? -21.695 -7.832 0.268 1.00 93.25 221 PRO A C 1
ATOM 1786 O O . PRO A 1 221 ? -21.155 -8.896 0.544 1.00 93.25 221 PRO A O 1
ATOM 1789 N N . SER A 1 222 ? -23.007 -7.763 0.014 1.00 93.31 222 SER A N 1
ATOM 1790 C CA . SER A 1 222 ? -23.845 -8.976 -0.019 1.00 93.31 222 SER A CA 1
ATOM 1791 C C . SER A 1 222 ? -23.313 -9.965 -1.058 1.00 93.31 222 SER A C 1
ATOM 1793 O O . SER A 1 222 ? -23.124 -9.610 -2.224 1.00 93.31 222 SER A O 1
ATOM 1795 N N . LYS A 1 223 ? -23.132 -11.225 -0.655 1.00 91.56 223 LYS A N 1
ATOM 1796 C CA . LYS A 1 223 ? -22.657 -12.299 -1.537 1.00 91.56 223 LYS A CA 1
ATOM 1797 C C . LYS A 1 223 ? -23.650 -12.638 -2.648 1.00 91.56 223 LYS A C 1
ATOM 1799 O O . LYS A 1 223 ? -23.230 -13.026 -3.734 1.00 91.56 223 LYS A O 1
ATOM 1804 N N . LYS A 1 224 ? -24.951 -12.455 -2.404 1.00 90.69 224 LYS A N 1
ATOM 1805 C CA . LYS A 1 224 ? -26.014 -12.603 -3.410 1.00 90.69 224 LYS A CA 1
ATOM 1806 C C . LYS A 1 224 ? -25.946 -11.504 -4.470 1.00 90.69 224 LYS A C 1
ATOM 1808 O O . LYS A 1 224 ? -26.172 -11.776 -5.646 1.00 90.69 224 LYS A O 1
ATOM 1813 N N . ARG A 1 225 ? -25.638 -10.268 -4.061 1.00 89.88 225 ARG A N 1
ATOM 1814 C CA . ARG A 1 225 ? -25.618 -9.101 -4.956 1.00 89.88 225 ARG A CA 1
ATOM 1815 C C . ARG A 1 225 ? -24.281 -8.885 -5.665 1.00 89.88 225 ARG A C 1
ATOM 1817 O O . ARG A 1 225 ? -24.290 -8.392 -6.787 1.00 89.88 225 ARG A O 1
ATOM 1824 N N . TYR A 1 226 ? -23.181 -9.243 -5.012 1.00 91.38 226 TYR A N 1
ATOM 1825 C CA . TYR A 1 226 ? -21.810 -9.070 -5.496 1.00 91.38 226 TYR A CA 1
ATOM 1826 C C . TYR A 1 226 ? -21.019 -10.384 -5.378 1.00 91.38 226 TYR A C 1
ATOM 1828 O O . TYR A 1 226 ? -20.041 -10.449 -4.627 1.00 91.38 226 TYR A O 1
ATOM 1836 N N . PRO A 1 227 ? -21.435 -11.466 -6.062 1.00 93.25 227 PRO A N 1
ATOM 1837 C CA . PRO A 1 227 ? -20.707 -12.734 -6.029 1.00 93.25 227 PRO A CA 1
ATOM 1838 C C . PRO A 1 227 ? -19.255 -12.589 -6.512 1.00 93.25 227 PRO A C 1
ATOM 1840 O O . PRO A 1 227 ? -18.358 -13.194 -5.927 1.00 93.25 227 PRO A O 1
ATOM 1843 N N . GLU A 1 228 ? -19.002 -11.722 -7.495 1.00 91.88 228 GLU A N 1
ATOM 1844 C CA . GLU A 1 228 ? -17.681 -11.446 -8.068 1.00 91.88 228 GLU A CA 1
ATOM 1845 C C . GLU A 1 228 ? -16.692 -10.864 -7.050 1.00 91.88 228 GLU A C 1
ATOM 1847 O O . GLU A 1 228 ? -15.485 -11.080 -7.159 1.00 91.88 228 GLU A O 1
ATOM 1852 N N . TYR A 1 229 ? -17.184 -10.177 -6.012 1.00 94.81 229 TYR A N 1
ATOM 1853 C CA . TYR A 1 229 ? -16.336 -9.712 -4.914 1.00 94.81 229 TYR A CA 1
ATOM 1854 C C . TYR A 1 229 ? -15.640 -10.888 -4.229 1.00 94.81 229 TYR A C 1
ATOM 1856 O O . TYR A 1 229 ? -14.444 -10.834 -3.960 1.00 94.81 229 TYR A O 1
ATOM 1864 N N . TYR A 1 230 ? -16.373 -11.977 -4.010 1.00 95.00 230 TYR A N 1
ATOM 1865 C CA . TYR A 1 230 ? -15.882 -13.179 -3.341 1.00 95.00 230 TYR A CA 1
ATOM 1866 C C . TYR A 1 230 ? -15.091 -14.114 -4.266 1.00 95.00 230 TYR A C 1
ATOM 1868 O O . TYR A 1 230 ? -14.494 -15.073 -3.783 1.00 95.00 230 TYR A O 1
ATOM 1876 N N . GLU A 1 231 ? -15.080 -13.849 -5.573 1.00 93.06 231 GLU A N 1
ATOM 1877 C CA . GLU A 1 231 ? -14.188 -14.515 -6.531 1.00 93.06 231 GLU A CA 1
ATOM 1878 C C . GLU A 1 231 ? -12.809 -13.845 -6.575 1.00 93.06 231 GLU A C 1
ATOM 1880 O O . GLU A 1 231 ? -11.798 -14.520 -6.755 1.00 93.06 231 GLU A O 1
ATOM 1885 N N . VAL A 1 232 ? -12.765 -12.519 -6.399 1.00 90.25 232 VAL A N 1
ATOM 1886 C CA . VAL A 1 232 ? -11.528 -11.722 -6.433 1.00 90.25 232 VAL A CA 1
ATOM 1887 C C . VAL A 1 232 ? -10.869 -11.630 -5.056 1.00 90.25 232 VAL A C 1
ATOM 1889 O O . VAL A 1 232 ? -9.643 -11.649 -4.949 1.00 90.25 232 VAL A O 1
ATOM 1892 N N . ILE A 1 233 ? -11.663 -11.502 -3.991 1.00 91.75 233 ILE A N 1
ATOM 1893 C CA . ILE A 1 233 ? -11.171 -11.270 -2.633 1.00 91.75 233 ILE A CA 1
ATOM 1894 C C . ILE A 1 233 ? -11.146 -12.575 -1.840 1.00 91.75 233 ILE A C 1
ATOM 1896 O O . ILE A 1 233 ? -12.172 -13.062 -1.372 1.00 91.75 233 ILE A O 1
ATOM 1900 N N . GLU A 1 234 ? -9.936 -13.098 -1.632 1.00 92.44 234 GLU A N 1
ATOM 1901 C CA . GLU A 1 234 ? -9.695 -14.364 -0.926 1.00 92.44 234 GLU A CA 1
ATOM 1902 C C . GLU A 1 234 ? -10.053 -14.313 0.565 1.00 92.44 234 GLU A C 1
ATOM 1904 O O . GLU A 1 234 ? -10.580 -15.278 1.114 1.00 92.44 234 GLU A O 1
ATOM 1909 N N . ASN A 1 235 ? -9.770 -13.186 1.230 1.00 91.94 235 ASN A N 1
ATOM 1910 C CA . ASN A 1 235 ? -9.957 -13.021 2.674 1.00 91.94 235 ASN A CA 1
ATOM 1911 C C . ASN A 1 235 ? -10.857 -11.810 2.979 1.00 91.94 235 ASN A C 1
ATOM 1913 O O . ASN A 1 235 ? -10.339 -10.763 3.381 1.00 91.94 235 ASN A O 1
ATOM 1917 N N . PRO A 1 236 ? -12.186 -11.906 2.771 1.00 96.62 236 PRO A N 1
ATOM 1918 C CA . PRO A 1 236 ? -13.124 -10.832 3.088 1.00 96.62 236 PRO A CA 1
ATOM 1919 C C . PRO A 1 236 ? -13.100 -10.471 4.578 1.00 96.62 236 PRO A C 1
ATOM 1921 O O . PRO A 1 236 ? -13.166 -11.345 5.441 1.00 96.62 236 PRO A O 1
ATOM 1924 N N . ILE A 1 237 ? -13.039 -9.175 4.878 1.00 98.19 237 ILE A N 1
ATOM 1925 C CA . ILE A 1 237 ? -13.124 -8.634 6.236 1.00 98.19 237 ILE A CA 1
ATOM 1926 C C . ILE A 1 237 ? -13.718 -7.219 6.202 1.00 98.19 237 ILE A C 1
ATOM 1928 O O . ILE A 1 237 ? -13.479 -6.473 5.252 1.00 98.19 237 ILE A O 1
ATOM 1932 N N . ASP A 1 238 ? -14.478 -6.857 7.234 1.00 98.44 238 ASP A N 1
ATOM 1933 C CA . ASP A 1 238 ? -15.086 -5.536 7.424 1.00 98.44 238 ASP A CA 1
ATOM 1934 C C . ASP A 1 238 ? -14.931 -5.038 8.878 1.00 98.44 238 ASP A C 1
ATOM 1936 O O . ASP A 1 238 ? -14.464 -5.758 9.770 1.00 98.44 238 ASP A O 1
ATOM 1940 N N . LEU A 1 239 ? -15.334 -3.791 9.143 1.00 98.44 239 LEU A N 1
ATOM 1941 C CA . LEU A 1 239 ? -15.252 -3.196 10.482 1.00 98.44 239 LEU A CA 1
ATOM 1942 C C . LEU A 1 239 ? -16.195 -3.850 11.496 1.00 98.44 239 LEU A C 1
ATOM 1944 O O . LEU A 1 239 ? -15.897 -3.811 12.690 1.00 98.44 239 LEU A O 1
ATOM 1948 N N . LYS A 1 240 ? -17.305 -4.461 11.069 1.00 98.12 240 LYS A N 1
ATOM 1949 C CA . LYS A 1 240 ? -18.180 -5.230 11.963 1.00 98.12 240 LYS A CA 1
ATOM 1950 C C . LYS A 1 240 ? -17.456 -6.463 12.508 1.00 98.12 240 LYS A C 1
ATOM 1952 O O . LYS A 1 240 ? -17.512 -6.719 13.713 1.00 98.12 240 LYS A O 1
ATOM 1957 N N . MET A 1 241 ? -16.773 -7.226 11.657 1.00 98.38 241 MET A N 1
ATOM 1958 C CA . MET A 1 241 ? -15.977 -8.393 12.045 1.00 98.38 241 MET A CA 1
ATOM 1959 C C . MET A 1 241 ? -14.838 -7.981 12.978 1.00 98.38 241 MET A C 1
ATOM 1961 O O . MET A 1 241 ? -14.666 -8.594 14.032 1.00 98.38 241 MET A O 1
ATOM 1965 N N . ILE A 1 242 ? -14.117 -6.908 12.642 1.00 98.25 242 ILE A N 1
ATOM 1966 C CA . ILE A 1 242 ? -13.034 -6.371 13.480 1.00 98.25 242 ILE A CA 1
ATOM 1967 C C . ILE A 1 242 ? -13.586 -5.909 14.834 1.00 98.25 242 ILE A C 1
ATOM 1969 O O . ILE A 1 242 ? -13.081 -6.325 15.874 1.00 98.25 242 ILE A O 1
ATOM 1973 N N . GLY A 1 243 ? -14.674 -5.133 14.847 1.00 97.12 243 GLY A N 1
ATOM 1974 C CA . GLY A 1 243 ? -15.348 -4.711 16.077 1.00 97.12 243 GLY A CA 1
ATOM 1975 C C . GLY A 1 243 ? -15.791 -5.900 16.935 1.00 97.12 243 GLY A C 1
ATOM 1976 O O . GLY A 1 243 ? -15.594 -5.899 18.147 1.00 97.12 243 GLY A O 1
ATOM 1977 N N . THR A 1 244 ? -16.295 -6.967 16.307 1.00 96.94 244 THR A N 1
ATOM 1978 C CA . THR A 1 244 ? -16.667 -8.216 16.991 1.00 96.94 244 THR A CA 1
ATOM 1979 C C . THR A 1 244 ? -15.452 -8.885 17.638 1.00 96.94 244 THR A C 1
ATOM 1981 O O . THR A 1 244 ? -15.528 -9.304 18.793 1.00 96.94 244 THR A O 1
ATOM 1984 N N . LYS A 1 245 ? -14.314 -8.952 16.934 1.00 96.81 245 LYS A N 1
ATOM 1985 C CA . LYS A 1 245 ? -13.062 -9.505 17.473 1.00 96.81 245 LYS A CA 1
ATOM 1986 C C . LYS A 1 245 ? -12.539 -8.696 18.662 1.00 96.81 245 LYS A C 1
ATOM 1988 O O . LYS A 1 245 ? -12.091 -9.305 19.631 1.00 96.81 245 LYS A O 1
ATOM 1993 N N . ILE A 1 246 ? -12.655 -7.364 18.632 1.00 95.38 246 ILE A N 1
ATOM 1994 C CA . ILE A 1 246 ? -12.304 -6.491 19.768 1.00 95.38 246 ILE A CA 1
ATOM 1995 C C . ILE A 1 246 ? -13.181 -6.815 20.981 1.00 95.38 246 ILE A C 1
ATOM 1997 O O . ILE A 1 246 ? -12.657 -7.091 22.057 1.00 95.38 246 ILE A O 1
ATOM 2001 N N . GLN A 1 247 ? -14.506 -6.844 20.803 1.00 94.00 247 GLN A N 1
ATOM 2002 C CA . GLN A 1 247 ? -15.451 -7.101 21.898 1.00 94.00 247 GLN A CA 1
ATOM 2003 C C . GLN A 1 247 ? -15.302 -8.500 22.510 1.00 94.00 247 GLN A C 1
ATOM 2005 O O . GLN A 1 247 ? -15.581 -8.700 23.688 1.00 94.00 247 GLN A O 1
ATOM 2010 N N . GLN A 1 248 ? -14.845 -9.471 21.720 1.00 91.88 248 GLN A N 1
ATOM 2011 C CA . GLN A 1 248 ? -14.584 -10.837 22.172 1.00 91.88 248 GLN A CA 1
ATOM 2012 C C . GLN A 1 248 ? -13.158 -11.052 22.709 1.00 91.88 248 GLN A C 1
ATOM 2014 O O . GLN A 1 248 ? -12.818 -12.192 23.027 1.00 91.88 248 GLN A O 1
ATOM 2019 N N . GLY A 1 249 ? -12.312 -10.014 22.755 1.00 91.06 249 GLY A N 1
ATOM 2020 C CA . GLY A 1 249 ? -10.916 -10.136 23.191 1.00 91.06 249 GLY A CA 1
ATOM 2021 C C . GLY A 1 249 ? -10.086 -11.083 22.316 1.00 91.06 249 GLY A C 1
ATOM 2022 O O . GLY A 1 249 ? -9.232 -11.802 22.817 1.00 91.06 249 GLY A O 1
ATOM 2023 N N . LYS A 1 250 ? -10.368 -11.152 21.007 1.00 92.31 250 LYS A N 1
ATOM 2024 C CA . LYS A 1 250 ? -9.733 -12.106 20.074 1.00 92.31 250 LYS A CA 1
ATOM 2025 C C . LYS A 1 250 ? -8.382 -11.653 19.523 1.00 92.31 250 LYS A C 1
ATOM 2027 O O . LYS A 1 250 ? -7.808 -12.382 18.720 1.00 92.31 250 LYS A O 1
ATOM 2032 N N . TYR A 1 251 ? -7.916 -10.468 19.898 1.00 92.56 251 TYR A N 1
ATOM 2033 C CA . TYR A 1 251 ? -6.601 -9.966 19.521 1.00 92.56 251 TYR A CA 1
ATOM 2034 C C . TYR A 1 251 ? -5.659 -10.097 20.710 1.00 92.56 251 TYR A C 1
ATOM 2036 O O . TYR A 1 251 ? -5.861 -9.437 21.726 1.00 92.56 251 TYR A O 1
ATOM 2044 N N . SER A 1 252 ? -4.621 -10.918 20.564 1.00 89.31 252 SER A N 1
ATOM 2045 C CA . SER A 1 252 ? -3.567 -11.075 21.574 1.00 89.31 252 SER A CA 1
ATOM 2046 C C . SER A 1 252 ? -2.480 -10.006 21.435 1.00 89.31 252 SER A C 1
ATOM 2048 O O . SER A 1 252 ? -1.627 -9.850 22.304 1.00 89.31 252 SER A O 1
ATOM 2050 N N . SER A 1 253 ? -2.488 -9.249 20.334 1.00 89.94 253 SER A N 1
ATOM 2051 C CA . SER A 1 253 ? -1.595 -8.111 20.136 1.00 89.94 253 SER A CA 1
ATOM 2052 C C . SER A 1 253 ? -2.204 -7.047 19.224 1.00 89.94 253 SER A C 1
ATOM 2054 O O . SER A 1 253 ? -3.045 -7.333 18.369 1.00 89.94 253 SER A O 1
ATOM 2056 N N . LEU A 1 254 ? -1.709 -5.812 19.348 1.00 91.56 254 LEU A N 1
ATOM 2057 C CA . LEU A 1 254 ? -2.093 -4.714 18.457 1.00 91.56 254 LEU A CA 1
ATOM 2058 C C . LEU A 1 254 ? -1.725 -4.998 16.988 1.00 91.56 254 LEU A C 1
ATOM 2060 O O . LEU A 1 254 ? -2.436 -4.573 16.082 1.00 91.56 254 LEU A O 1
ATOM 2064 N N . THR A 1 255 ? -0.651 -5.756 16.753 1.00 91.88 255 THR A N 1
ATOM 2065 C CA . THR A 1 255 ? -0.203 -6.171 15.415 1.00 91.88 255 THR A CA 1
ATOM 2066 C C . THR A 1 255 ? -1.230 -7.061 14.710 1.00 91.88 255 THR A C 1
ATOM 2068 O O . THR A 1 255 ? -1.442 -6.923 13.508 1.00 91.88 255 THR A O 1
ATOM 2071 N N . GLU A 1 256 ? -1.912 -7.953 15.434 1.00 93.19 256 GLU A N 1
ATOM 2072 C CA . GLU A 1 256 ? -2.974 -8.782 14.844 1.00 93.19 256 GLU A CA 1
ATOM 2073 C C . GLU A 1 256 ? -4.177 -7.943 14.406 1.00 93.19 256 GLU A C 1
ATOM 2075 O O . GLU A 1 256 ? -4.742 -8.181 13.339 1.00 93.19 256 GLU A O 1
ATOM 2080 N N . MET A 1 257 ? -4.551 -6.941 15.205 1.00 95.88 257 MET A N 1
ATOM 2081 C CA . MET A 1 257 ? -5.628 -6.023 14.843 1.00 95.88 257 MET A CA 1
ATOM 2082 C C . MET A 1 257 ? -5.244 -5.126 13.664 1.00 95.88 257 MET A C 1
ATOM 2084 O O . MET A 1 257 ? -6.058 -4.908 12.765 1.00 95.88 257 MET A O 1
ATOM 2088 N N . GLU A 1 258 ? -4.013 -4.612 13.642 1.00 95.94 258 GLU A N 1
ATOM 2089 C CA . GLU A 1 258 ? -3.503 -3.853 12.501 1.00 95.94 258 GLU A CA 1
ATOM 2090 C C . GLU A 1 258 ? -3.588 -4.684 11.221 1.00 95.94 258 GLU A C 1
ATOM 2092 O O . GLU A 1 258 ? -4.092 -4.189 10.216 1.00 95.94 258 GLU A O 1
ATOM 2097 N N . LYS A 1 259 ? -3.149 -5.948 11.255 1.00 95.12 259 LYS A N 1
ATOM 2098 C CA . LYS A 1 259 ? -3.188 -6.833 10.087 1.00 95.12 259 LYS A CA 1
ATOM 2099 C C . LYS A 1 259 ? -4.593 -6.932 9.489 1.00 95.12 259 LYS A C 1
ATOM 2101 O O . LYS A 1 259 ? -4.734 -6.857 8.272 1.00 95.12 259 LYS A O 1
ATOM 2106 N N . ASP A 1 260 ? -5.620 -7.046 10.325 1.00 98.25 260 ASP A N 1
ATOM 2107 C CA . ASP A 1 260 ? -7.014 -7.089 9.877 1.00 98.25 260 ASP A CA 1
ATOM 2108 C C . ASP A 1 260 ? -7.478 -5.762 9.250 1.00 98.25 260 ASP A C 1
ATOM 2110 O O . ASP A 1 260 ? -8.110 -5.761 8.191 1.00 98.25 260 ASP A O 1
ATOM 2114 N N . LEU A 1 261 ? -7.133 -4.623 9.860 1.00 98.44 261 LEU A N 1
ATOM 2115 C CA . LEU A 1 261 ? -7.444 -3.297 9.311 1.00 98.44 261 LEU A CA 1
ATOM 2116 C C . LEU A 1 261 ? -6.725 -3.048 7.977 1.00 98.44 261 LEU A C 1
ATOM 2118 O O . LEU A 1 261 ? -7.317 -2.520 7.033 1.00 98.44 261 LEU A O 1
ATOM 2122 N N . LEU A 1 262 ? -5.461 -3.459 7.870 1.00 96.81 262 LEU A N 1
ATOM 2123 C CA . LEU A 1 262 ? -4.695 -3.375 6.630 1.00 96.81 262 LEU A CA 1
ATOM 2124 C C . LEU A 1 262 ? -5.275 -4.307 5.564 1.00 96.81 262 LEU A C 1
ATOM 2126 O O . LEU A 1 262 ? -5.454 -3.869 4.430 1.00 96.81 262 LEU A O 1
ATOM 2130 N N . GLN A 1 263 ? -5.672 -5.533 5.920 1.00 97.44 263 GLN A N 1
ATOM 2131 C CA . GLN A 1 263 ? -6.339 -6.458 5.000 1.00 97.44 263 GLN A CA 1
ATOM 2132 C C . GLN A 1 263 ? -7.645 -5.868 4.454 1.00 97.44 263 GLN A C 1
ATOM 2134 O O . GLN A 1 263 ? -7.892 -5.937 3.252 1.00 97.44 263 GLN A O 1
ATOM 2139 N N . MET A 1 264 ? -8.450 -5.230 5.306 1.00 98.56 264 MET A N 1
ATOM 2140 C CA . MET A 1 264 ? -9.678 -4.545 4.899 1.00 98.56 264 MET A CA 1
ATOM 2141 C C . MET A 1 264 ? -9.404 -3.454 3.850 1.00 98.56 264 MET A C 1
ATOM 2143 O O . MET A 1 264 ? -10.053 -3.417 2.803 1.00 98.56 264 MET A O 1
ATOM 2147 N N . THR A 1 265 ? -8.411 -2.588 4.091 1.00 98.06 265 THR A N 1
ATOM 2148 C CA . THR A 1 265 ? -8.044 -1.531 3.127 1.00 98.06 265 THR A CA 1
ATOM 2149 C C . THR A 1 265 ? -7.430 -2.101 1.844 1.00 98.06 265 THR A C 1
ATOM 2151 O O . THR A 1 265 ? -7.751 -1.632 0.752 1.00 98.06 265 THR A O 1
ATOM 2154 N N . LYS A 1 266 ? -6.624 -3.165 1.943 1.00 95.69 266 LYS A N 1
ATOM 2155 C CA . LYS A 1 266 ? -6.044 -3.879 0.799 1.00 95.69 266 LYS A CA 1
ATOM 2156 C C . LYS A 1 266 ? -7.117 -4.519 -0.078 1.00 95.69 266 LYS A C 1
ATOM 2158 O O . LYS A 1 266 ? -7.058 -4.379 -1.298 1.00 95.69 266 LYS A O 1
ATOM 2163 N N . ASN A 1 267 ? -8.118 -5.166 0.519 1.00 97.00 267 ASN A N 1
ATOM 2164 C CA . ASN A 1 267 ? -9.249 -5.741 -0.212 1.00 97.00 267 ASN A CA 1
ATOM 2165 C C . ASN A 1 267 ? -9.999 -4.666 -0.998 1.00 97.00 267 ASN A C 1
ATOM 2167 O O . ASN A 1 267 ? -10.290 -4.845 -2.179 1.00 97.00 267 ASN A O 1
ATOM 2171 N N . ALA A 1 268 ? -10.260 -3.520 -0.364 1.00 97.31 268 ALA A N 1
ATOM 2172 C CA . ALA A 1 268 ? -10.903 -2.400 -1.033 1.00 97.31 268 ALA A CA 1
ATOM 2173 C C . ALA A 1 268 ? -10.062 -1.874 -2.206 1.00 97.31 268 ALA A C 1
ATOM 2175 O O . ALA A 1 268 ? -10.612 -1.666 -3.284 1.00 97.31 268 ALA A O 1
ATOM 2176 N N . CYS A 1 269 ? -8.745 -1.730 -2.042 1.00 94.75 269 CYS A N 1
ATOM 2177 C CA . CYS A 1 269 ? -7.848 -1.335 -3.131 1.00 94.75 269 CYS A CA 1
ATOM 2178 C C . CYS A 1 269 ? -7.746 -2.383 -4.252 1.00 94.75 269 CYS A C 1
ATOM 2180 O O . CYS A 1 269 ? -7.533 -2.021 -5.402 1.00 94.75 269 CYS A O 1
ATOM 2182 N N . THR A 1 270 ? -7.880 -3.668 -3.925 1.00 91.94 270 THR A N 1
ATOM 2183 C CA . THR A 1 270 ? -7.782 -4.768 -4.898 1.00 91.94 270 THR A CA 1
ATOM 2184 C C . THR A 1 270 ? -9.038 -4.861 -5.759 1.00 91.94 270 THR A C 1
ATOM 2186 O O . THR A 1 270 ? -8.944 -5.058 -6.966 1.00 91.94 270 THR A O 1
ATOM 2189 N N . PHE A 1 271 ? -10.215 -4.707 -5.148 1.00 95.25 271 PHE A N 1
ATOM 2190 C CA . PHE A 1 271 ? -11.490 -4.835 -5.852 1.00 95.25 271 PHE A CA 1
ATOM 2191 C C . PHE A 1 271 ? -11.913 -3.553 -6.582 1.00 95.25 271 PHE A C 1
ATOM 2193 O O . PHE A 1 271 ? -12.507 -3.619 -7.654 1.00 95.25 271 PHE A O 1
ATOM 2200 N N . ASN A 1 272 ? -11.643 -2.378 -6.003 1.00 94.94 272 ASN A N 1
ATOM 2201 C CA . ASN A 1 272 ? -12.132 -1.110 -6.542 1.00 94.94 272 ASN A CA 1
ATOM 2202 C C . ASN A 1 272 ? -11.126 -0.471 -7.505 1.00 94.94 272 ASN A C 1
ATOM 2204 O O . ASN A 1 272 ? -9.915 -0.545 -7.309 1.00 94.94 272 ASN A O 1
ATOM 2208 N N . GLU A 1 273 ? -11.636 0.241 -8.511 1.00 90.38 273 GLU A N 1
ATOM 2209 C CA . GLU A 1 273 ? -10.795 0.912 -9.503 1.00 90.38 273 GLU A CA 1
ATOM 2210 C C . GLU A 1 273 ? -9.865 1.963 -8.862 1.00 90.38 273 GLU A C 1
ATOM 2212 O O . GLU A 1 273 ? -10.327 2.781 -8.046 1.00 90.38 273 GLU A O 1
ATOM 2217 N N . PRO A 1 274 ? -8.579 2.017 -9.264 1.00 89.00 274 PRO A N 1
ATOM 2218 C CA . PRO A 1 274 ? -7.672 3.077 -8.848 1.00 89.00 274 PRO A CA 1
ATOM 2219 C C . PRO A 1 274 ? -8.246 4.466 -9.148 1.00 89.00 274 PRO A C 1
ATOM 2221 O O . PRO A 1 274 ? -8.612 4.785 -10.276 1.00 89.00 274 PRO A O 1
ATOM 2224 N N . GLY A 1 275 ? -8.314 5.315 -8.122 1.00 87.06 275 GLY A N 1
ATOM 2225 C CA . GLY A 1 275 ? -8.849 6.678 -8.225 1.00 87.06 275 GLY A CA 1
ATOM 2226 C C . GLY A 1 275 ? -10.338 6.823 -7.888 1.00 87.06 275 GLY A C 1
ATOM 2227 O O . GLY A 1 275 ? -10.789 7.962 -7.693 1.00 87.06 275 GLY A O 1
ATOM 2228 N N . SER A 1 276 ? -11.073 5.714 -7.741 1.00 96.56 276 SER A N 1
ATOM 2229 C CA . SER A 1 276 ? -12.424 5.714 -7.165 1.00 96.56 276 SER A CA 1
ATOM 2230 C C . SER A 1 276 ? -12.418 6.236 -5.721 1.00 96.56 276 SER A C 1
ATOM 2232 O O . SER A 1 276 ? -11.382 6.251 -5.048 1.00 96.56 276 SER A O 1
ATOM 2234 N N . GLN A 1 277 ? -13.574 6.693 -5.227 1.00 96.44 277 GLN A N 1
ATOM 2235 C CA . GLN A 1 277 ? -13.661 7.258 -3.876 1.00 96.44 277 GLN A CA 1
ATOM 2236 C C . GLN A 1 277 ? -13.319 6.222 -2.800 1.00 96.44 277 GLN A C 1
ATOM 2238 O O . GLN A 1 277 ? -12.550 6.530 -1.900 1.00 96.44 277 GLN A O 1
ATOM 2243 N N . ILE A 1 278 ? -13.822 4.990 -2.928 1.00 97.06 278 ILE A N 1
ATOM 2244 C CA . ILE A 1 278 ? -13.554 3.903 -1.973 1.00 97.06 278 ILE A CA 1
ATOM 2245 C C . ILE A 1 278 ? 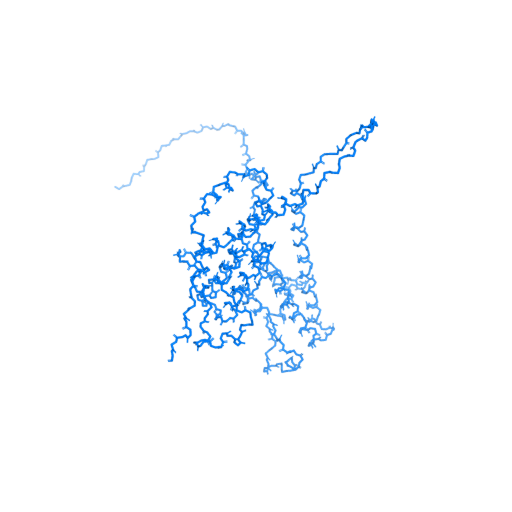-12.063 3.551 -1.961 1.00 97.06 278 ILE A C 1
ATOM 2247 O O . ILE A 1 278 ? -11.482 3.381 -0.894 1.00 97.06 278 ILE A O 1
ATOM 2251 N N . TYR A 1 279 ? -11.419 3.515 -3.131 1.00 96.88 279 TYR A N 1
ATOM 2252 C CA . TYR A 1 279 ? -9.978 3.282 -3.235 1.00 96.88 279 TYR A CA 1
ATOM 2253 C C . TYR A 1 279 ? -9.170 4.382 -2.526 1.00 96.88 279 TYR A C 1
ATOM 2255 O O . TYR A 1 279 ? -8.241 4.095 -1.772 1.00 96.88 279 TYR A O 1
ATOM 2263 N N . LYS A 1 280 ? -9.541 5.655 -2.720 1.00 95.88 280 LYS A N 1
ATOM 2264 C CA . LYS A 1 280 ? -8.911 6.793 -2.026 1.00 95.88 280 LYS A CA 1
ATOM 2265 C C . LYS A 1 280 ? -9.140 6.733 -0.515 1.00 95.88 280 LYS A C 1
ATOM 2267 O O . LYS A 1 280 ? -8.187 6.882 0.244 1.00 95.88 280 LYS A O 1
ATOM 2272 N N . ASP A 1 281 ? -10.370 6.456 -0.092 1.00 97.44 281 ASP A N 1
ATOM 2273 C CA . ASP A 1 281 ? -10.740 6.342 1.320 1.00 97.44 281 ASP A CA 1
ATOM 2274 C C . ASP A 1 281 ? -9.977 5.194 1.999 1.00 97.44 281 ASP A C 1
ATOM 2276 O O . ASP A 1 281 ? -9.487 5.366 3.112 1.00 97.44 281 ASP A O 1
ATOM 2280 N N . ALA A 1 282 ? -9.788 4.063 1.309 1.00 97.69 282 ALA A N 1
ATOM 2281 C CA . ALA A 1 282 ? -9.008 2.928 1.802 1.00 97.69 282 ALA A CA 1
ATOM 2282 C C . ALA A 1 282 ? -7.546 3.316 2.064 1.00 97.69 282 ALA A C 1
ATOM 2284 O O . ALA A 1 282 ? -6.995 2.977 3.112 1.00 97.69 282 ALA A O 1
ATOM 2285 N N . LYS A 1 283 ? -6.928 4.086 1.158 1.00 95.44 283 LYS A N 1
ATOM 2286 C CA . LYS A 1 283 ? -5.563 4.601 1.353 1.00 95.44 283 LYS A CA 1
ATOM 2287 C C . LYS A 1 283 ? -5.474 5.596 2.498 1.00 95.44 283 LYS A C 1
ATOM 2289 O O . LYS A 1 283 ? -4.557 5.509 3.311 1.00 95.44 283 LYS A O 1
ATOM 2294 N N . SER A 1 284 ? -6.433 6.512 2.603 1.00 96.12 284 SER A N 1
ATOM 2295 C CA . SER A 1 284 ? -6.492 7.448 3.725 1.00 96.12 284 SER A CA 1
ATOM 2296 C C . SER A 1 284 ? -6.652 6.716 5.061 1.00 96.12 284 SER A C 1
ATOM 2298 O O . SER A 1 284 ? -5.919 7.016 6.002 1.00 96.12 284 SER A O 1
ATOM 2300 N N . LEU A 1 285 ? -7.534 5.714 5.141 1.00 97.69 285 LEU A N 1
ATOM 2301 C CA . LEU A 1 285 ? -7.705 4.885 6.336 1.00 97.69 285 LEU A CA 1
ATOM 2302 C C . LEU A 1 285 ? -6.435 4.111 6.683 1.00 97.69 285 LEU A C 1
ATOM 2304 O O . LEU A 1 285 ? -6.031 4.117 7.841 1.00 97.69 285 LEU A O 1
ATOM 2308 N N . ARG A 1 286 ? -5.760 3.514 5.697 1.00 95.88 286 ARG A N 1
ATOM 2309 C CA . ARG A 1 286 ? -4.476 2.834 5.904 1.00 95.88 286 ARG A CA 1
ATOM 2310 C C . ARG A 1 286 ? -3.448 3.751 6.571 1.00 95.88 286 ARG A C 1
ATOM 2312 O O . ARG A 1 286 ? -2.853 3.365 7.576 1.00 95.88 286 ARG A O 1
ATOM 2319 N N . LYS A 1 287 ? -3.279 4.974 6.053 1.00 93.69 287 LYS A N 1
ATOM 2320 C CA . LYS A 1 287 ? -2.359 5.970 6.630 1.00 93.69 287 LYS A CA 1
ATOM 2321 C C . LYS A 1 287 ? -2.750 6.324 8.068 1.00 93.69 287 LYS A C 1
ATOM 2323 O O . LYS A 1 287 ? -1.882 6.405 8.932 1.00 93.69 287 LYS A O 1
ATOM 2328 N N . GLN A 1 288 ? -4.047 6.468 8.351 1.00 94.50 288 GLN A N 1
ATOM 2329 C CA . GLN A 1 288 ? -4.541 6.722 9.711 1.00 94.50 288 GLN A CA 1
ATOM 2330 C C . GLN A 1 288 ? -4.261 5.558 10.672 1.00 94.50 288 GLN A C 1
ATOM 2332 O O . GLN A 1 288 ? -3.851 5.799 11.806 1.00 94.50 288 GLN A O 1
ATOM 2337 N N . VAL A 1 289 ? -4.421 4.307 10.226 1.00 95.94 289 VAL A N 1
ATOM 2338 C CA . VAL A 1 289 ? -4.108 3.109 11.027 1.00 95.94 289 VAL A CA 1
ATOM 2339 C C . VAL A 1 289 ? -2.630 3.088 11.406 1.00 95.94 289 VAL A C 1
ATOM 2341 O O . VAL A 1 289 ? -2.304 2.980 12.587 1.00 95.94 289 VAL A O 1
ATOM 2344 N N . GLN A 1 290 ? -1.741 3.254 10.425 1.00 92.31 290 GLN A N 1
ATOM 2345 C CA . GLN A 1 290 ? -0.293 3.246 10.646 1.00 92.31 290 GLN A CA 1
ATOM 2346 C C . GLN A 1 290 ? 0.145 4.394 11.567 1.00 92.31 290 GLN A C 1
ATOM 2348 O O . GLN A 1 290 ? 0.897 4.179 12.520 1.00 92.31 290 GLN A O 1
ATOM 2353 N N . LEU A 1 291 ? -0.381 5.605 11.339 1.00 91.19 291 LEU A N 1
ATOM 2354 C CA . LEU A 1 291 ? -0.099 6.772 12.175 1.00 91.19 291 LEU A CA 1
ATOM 2355 C C . LEU A 1 291 ? -0.550 6.546 13.623 1.00 91.19 291 LEU A C 1
ATOM 2357 O O . LEU A 1 291 ? 0.226 6.783 14.554 1.00 91.19 291 LEU A O 1
ATOM 2361 N N . LYS A 1 292 ? -1.785 6.068 13.823 1.00 93.38 292 LYS A N 1
ATOM 2362 C CA . LYS A 1 292 ? -2.330 5.853 15.166 1.00 93.38 292 LYS A CA 1
ATOM 2363 C C . LYS A 1 292 ? -1.621 4.717 15.896 1.00 93.38 292 LYS A C 1
ATOM 2365 O O . LYS A 1 292 ? -1.352 4.843 17.088 1.00 93.38 292 LYS A O 1
ATOM 2370 N N . ARG A 1 293 ? -1.262 3.637 15.199 1.00 91.19 293 ARG A N 1
ATOM 2371 C CA . ARG A 1 293 ? -0.464 2.545 15.769 1.00 91.19 293 ARG A CA 1
ATOM 2372 C C . ARG A 1 293 ? 0.888 3.042 16.272 1.00 91.19 293 ARG A C 1
ATOM 2374 O O . ARG A 1 293 ? 1.242 2.764 17.414 1.00 91.19 293 ARG A O 1
ATOM 2381 N N . ALA A 1 294 ? 1.608 3.816 15.458 1.00 88.12 294 ALA A N 1
ATOM 2382 C CA . ALA A 1 294 ? 2.895 4.381 15.855 1.00 88.12 294 ALA A CA 1
ATOM 2383 C C . ALA A 1 294 ? 2.763 5.325 17.067 1.00 88.12 294 ALA A C 1
ATOM 2385 O O . ALA A 1 294 ? 3.629 5.337 17.941 1.00 88.12 294 ALA A O 1
ATOM 2386 N N . GLU A 1 295 ? 1.672 6.097 17.154 1.00 88.00 295 GLU A N 1
ATOM 2387 C CA . GLU A 1 295 ? 1.357 6.924 18.328 1.00 88.00 295 GLU A CA 1
ATOM 2388 C C . GLU A 1 295 ? 1.151 6.070 19.590 1.00 88.00 295 GLU A C 1
ATOM 2390 O O . GLU A 1 295 ? 1.712 6.385 20.642 1.00 88.00 295 GLU A O 1
ATOM 2395 N N . ILE A 1 296 ? 0.391 4.973 19.487 1.00 85.81 296 ILE A N 1
ATOM 2396 C CA . ILE A 1 296 ? 0.134 4.045 20.598 1.00 85.81 296 ILE A CA 1
ATOM 2397 C C . ILE A 1 296 ? 1.438 3.383 21.075 1.00 85.81 296 ILE A C 1
ATOM 2399 O O . ILE A 1 296 ? 1.698 3.341 22.279 1.00 85.81 296 ILE A O 1
ATOM 2403 N N . GLU A 1 297 ? 2.290 2.917 20.157 1.00 83.00 297 GLU A N 1
ATOM 2404 C CA . GLU A 1 297 ? 3.592 2.321 20.495 1.00 83.00 297 GLU A CA 1
ATOM 2405 C C . GLU A 1 297 ? 4.530 3.333 21.170 1.00 83.00 297 GLU A C 1
ATOM 2407 O O . GLU A 1 297 ? 5.139 3.023 22.194 1.00 83.00 297 GLU A O 1
ATOM 2412 N N . GLN A 1 298 ? 4.593 4.573 20.673 1.00 78.56 298 GLN A N 1
ATOM 2413 C CA . GLN A 1 298 ? 5.387 5.647 21.290 1.00 78.56 298 GLN A CA 1
ATOM 2414 C C . G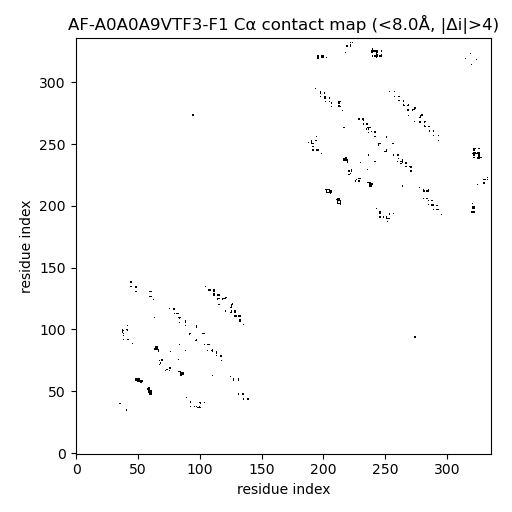LN A 1 298 ? 4.844 6.047 22.672 1.00 78.56 298 GLN A C 1
ATOM 2416 O O . GLN A 1 298 ? 5.616 6.382 23.575 1.00 78.56 298 GLN A O 1
ATOM 2421 N N . GLY A 1 299 ? 3.525 5.965 22.870 1.00 69.94 299 GLY A N 1
ATOM 2422 C CA . GLY A 1 299 ? 2.861 6.203 24.150 1.00 69.94 299 GLY A CA 1
ATOM 2423 C C . GLY A 1 299 ? 3.262 5.220 25.256 1.00 69.94 299 GLY A C 1
ATOM 2424 O O . GLY A 1 299 ? 3.293 5.615 26.423 1.00 69.94 299 GLY A O 1
ATOM 2425 N N . LYS A 1 300 ? 3.654 3.982 24.912 1.00 55.88 300 LYS A N 1
ATOM 2426 C CA . LYS A 1 300 ? 4.158 2.980 25.876 1.00 55.88 300 LYS A CA 1
ATOM 2427 C C . LYS A 1 300 ? 5.502 3.362 26.506 1.00 55.88 300 LYS A C 1
ATOM 2429 O O . LYS A 1 300 ? 5.783 2.946 27.626 1.00 55.88 300 LYS A O 1
ATOM 2434 N N . PHE A 1 301 ? 6.314 4.176 25.827 1.00 45.72 301 PHE A N 1
ATOM 2435 C CA . PHE A 1 301 ? 7.671 4.539 26.260 1.00 45.72 301 PHE A CA 1
ATOM 2436 C C . PHE A 1 301 ? 7.763 5.866 27.032 1.00 45.72 301 PHE A C 1
ATOM 2438 O O . PHE A 1 301 ? 8.861 6.276 27.409 1.00 45.72 301 PHE A O 1
ATOM 2445 N N . SER A 1 302 ? 6.639 6.542 27.310 1.00 38.56 302 SER A N 1
ATOM 2446 C CA . SER A 1 302 ? 6.626 7.809 28.054 1.00 38.56 302 SER A CA 1
ATOM 2447 C C . SER A 1 302 ? 6.170 7.612 29.513 1.00 38.56 302 SER A C 1
ATOM 2449 O O . SER A 1 302 ? 4.966 7.531 29.780 1.00 38.56 302 SER A O 1
ATOM 2451 N N . PRO A 1 303 ? 7.092 7.557 30.498 1.00 37.25 303 PRO A N 1
ATOM 2452 C CA . PRO A 1 303 ? 6.741 7.434 31.909 1.00 37.25 303 PRO A CA 1
ATOM 2453 C C . PRO A 1 303 ? 6.238 8.789 32.429 1.00 37.25 303 PRO A C 1
ATOM 2455 O O . PRO A 1 303 ? 7.003 9.586 32.964 1.00 37.25 303 PRO A O 1
ATOM 2458 N N . GLY A 1 304 ? 4.954 9.102 32.236 1.00 41.94 304 GLY A N 1
ATOM 2459 C CA . GLY A 1 304 ? 4.413 10.365 32.759 1.00 41.94 304 GLY A CA 1
ATOM 2460 C C . GLY A 1 304 ? 2.940 10.687 32.518 1.00 41.94 304 GLY A C 1
ATOM 2461 O O . GLY A 1 304 ? 2.423 11.596 33.162 1.00 41.94 304 GLY A O 1
ATOM 2462 N N . LYS A 1 305 ? 2.218 9.965 31.653 1.00 41.78 305 LYS A N 1
ATOM 2463 C CA . LYS A 1 305 ? 0.809 10.280 31.339 1.00 41.78 305 LYS A CA 1
ATOM 2464 C C . LYS A 1 305 ? -0.184 9.260 31.904 1.00 41.78 305 LYS A C 1
ATOM 2466 O O . LYS A 1 305 ? -1.041 8.745 31.198 1.00 41.78 305 LYS A O 1
ATOM 2471 N N . GLY A 1 306 ? -0.112 8.994 33.208 1.00 41.25 306 GLY A N 1
ATOM 2472 C CA . GLY A 1 306 ? -1.134 8.195 33.905 1.00 41.25 306 GLY A CA 1
ATOM 2473 C C . GLY A 1 306 ? -2.525 8.857 33.940 1.00 41.25 306 GLY A C 1
ATOM 2474 O O . GLY A 1 306 ? -3.529 8.172 34.100 1.00 41.25 306 GLY A O 1
ATOM 2475 N N . SER A 1 307 ? -2.597 10.181 33.752 1.00 45.31 307 SER A N 1
ATOM 2476 C CA . SER A 1 307 ? -3.833 10.971 33.884 1.00 45.31 307 SER A CA 1
ATOM 2477 C C . SER A 1 307 ? -4.820 10.789 32.717 1.00 45.31 307 SER A C 1
ATOM 2479 O O . SER A 1 307 ? -6.027 10.708 32.944 1.00 45.31 307 SER A O 1
ATOM 2481 N N . ASP A 1 308 ? -4.331 10.649 31.477 1.00 46.94 308 ASP A N 1
ATOM 2482 C CA . ASP A 1 308 ? -5.202 10.492 30.299 1.00 46.94 308 ASP A CA 1
ATOM 2483 C C . ASP A 1 308 ? -5.808 9.082 30.214 1.00 46.94 308 ASP A C 1
ATOM 2485 O O . ASP A 1 308 ? -6.999 8.942 29.941 1.00 46.94 308 ASP A O 1
ATOM 2489 N N . ARG A 1 309 ? -5.045 8.045 30.595 1.00 47.84 309 ARG A N 1
ATOM 2490 C CA . ARG A 1 309 ? -5.524 6.650 30.694 1.00 47.84 309 ARG A CA 1
ATOM 2491 C C . ARG A 1 309 ? -6.717 6.492 31.650 1.00 47.84 309 ARG A C 1
ATOM 2493 O O . ARG A 1 309 ? -7.637 5.721 31.382 1.00 47.84 309 ARG A O 1
ATOM 2500 N N . ILE A 1 310 ? -6.739 7.242 32.756 1.00 44.56 310 ILE A N 1
ATOM 2501 C CA . ILE A 1 310 ? -7.846 7.220 33.732 1.00 44.56 310 ILE A CA 1
ATOM 2502 C C . ILE A 1 310 ? -9.113 7.870 33.149 1.00 44.56 310 ILE A C 1
ATOM 2504 O O . ILE A 1 310 ? -10.229 7.468 33.489 1.00 44.56 310 ILE A O 1
ATOM 2508 N N . ARG A 1 311 ? -8.961 8.846 32.244 1.00 46.16 311 ARG A N 1
ATOM 2509 C CA . ARG A 1 311 ? -10.085 9.519 31.583 1.00 46.16 311 ARG A CA 1
ATOM 2510 C C . ARG A 1 311 ? -10.774 8.596 30.574 1.00 46.16 311 ARG A C 1
ATOM 2512 O O . ARG A 1 311 ? -12.003 8.564 30.552 1.00 46.16 311 ARG A O 1
ATOM 2519 N N . THR A 1 312 ? -10.011 7.781 29.845 1.00 48.34 312 THR A N 1
ATOM 2520 C CA . THR A 1 312 ? -10.535 6.746 28.934 1.00 48.34 312 THR A CA 1
ATOM 2521 C C . THR A 1 312 ? -11.242 5.616 29.694 1.00 48.34 312 THR A C 1
ATOM 2523 O O . THR A 1 312 ? -12.289 5.136 29.261 1.00 48.34 312 THR A O 1
ATOM 2526 N N . LYS A 1 313 ? -10.768 5.269 30.904 1.00 49.19 313 LYS A N 1
ATOM 2527 C CA . LYS A 1 313 ? -11.391 4.246 31.772 1.00 49.19 313 LYS A CA 1
ATOM 2528 C C . LYS A 1 313 ? -12.842 4.580 32.173 1.00 49.19 313 LYS A C 1
ATOM 2530 O O . LYS A 1 313 ? -13.618 3.667 32.433 1.00 49.19 313 LYS A O 1
ATOM 2535 N N . ARG A 1 314 ? -13.243 5.863 32.185 1.00 45.09 314 ARG A N 1
ATOM 2536 C CA . ARG A 1 314 ? -14.618 6.302 32.523 1.00 45.09 314 ARG A CA 1
ATOM 2537 C C . ARG A 1 314 ? -15.619 6.245 31.365 1.00 45.09 314 ARG A C 1
ATOM 2539 O O . ARG A 1 314 ? -16.808 6.402 31.617 1.00 45.09 314 ARG A O 1
ATOM 2546 N N . PHE A 1 315 ? -15.179 6.000 30.130 1.00 45.09 315 PHE A N 1
ATOM 2547 C CA . PHE A 1 315 ? -16.082 5.869 28.976 1.00 45.09 315 PHE A CA 1
ATOM 2548 C C . PHE A 1 315 ? -16.649 4.441 28.813 1.00 45.09 315 PHE A C 1
ATOM 2550 O O . PHE A 1 315 ? -17.457 4.185 27.926 1.00 45.09 315 PHE A O 1
ATOM 2557 N N . ARG A 1 316 ? -16.246 3.510 29.695 1.00 49.38 316 ARG A N 1
ATOM 2558 C CA . ARG A 1 316 ? -16.487 2.058 29.610 1.00 49.38 316 ARG A CA 1
ATOM 2559 C C . ARG A 1 316 ? -17.876 1.552 30.027 1.00 49.38 316 ARG A C 1
ATOM 2561 O O . ARG A 1 316 ? -18.065 0.345 30.100 1.00 49.38 316 ARG A O 1
ATOM 2568 N N . SER A 1 317 ? -18.871 2.410 30.227 1.00 46.50 317 SER A N 1
ATOM 2569 C CA . SER A 1 317 ? -20.239 1.942 30.503 1.00 46.50 317 SER A CA 1
ATOM 2570 C C . SER A 1 317 ? -21.203 2.406 29.416 1.00 46.50 317 SER A C 1
ATOM 2572 O O . SER A 1 317 ? -21.876 3.419 29.578 1.00 46.50 317 SER A O 1
ATOM 2574 N N . GLY A 1 318 ? -21.263 1.664 28.303 1.00 46.09 318 GLY A N 1
ATOM 2575 C CA . GLY A 1 318 ? -22.438 1.656 27.421 1.00 46.09 318 GLY A CA 1
ATOM 2576 C C . GLY A 1 318 ? -22.179 1.657 25.914 1.00 46.09 318 GLY A C 1
ATOM 2577 O O . GLY A 1 318 ? -22.820 0.882 25.219 1.00 46.09 318 GLY A O 1
ATOM 2578 N N . ASN A 1 319 ? -21.254 2.476 25.396 1.00 61.34 319 ASN A N 1
ATOM 2579 C CA . ASN A 1 319 ? -21.207 2.786 23.955 1.00 61.34 319 ASN A CA 1
ATOM 2580 C C . ASN A 1 319 ? -19.766 2.871 23.393 1.00 61.34 319 ASN A C 1
ATOM 2582 O O . ASN A 1 319 ? -19.330 3.961 23.014 1.00 61.34 319 ASN A O 1
ATOM 2586 N N . SER A 1 320 ? -19.004 1.768 23.317 1.00 87.94 320 SER A N 1
ATOM 2587 C CA . SER A 1 320 ? -17.777 1.782 22.494 1.00 87.94 320 SER A CA 1
ATOM 2588 C C . SER A 1 320 ? -18.133 1.708 21.002 1.00 87.94 320 SER A C 1
ATOM 2590 O O . SER A 1 320 ? -19.132 1.096 20.615 1.00 87.94 320 SER A O 1
ATOM 2592 N N . LEU A 1 321 ? -17.344 2.361 20.139 1.00 92.56 321 LEU A N 1
ATOM 2593 C CA . LEU A 1 321 ? -17.599 2.359 18.690 1.00 92.56 321 LEU A CA 1
ATOM 2594 C C . LEU A 1 321 ? -17.428 0.960 18.084 1.00 92.56 321 LEU A C 1
ATOM 2596 O O . LEU A 1 321 ? -18.121 0.625 17.125 1.00 92.56 321 LEU A O 1
ATOM 2600 N N . SER A 1 322 ? -16.555 0.132 18.663 1.00 92.88 322 SER A N 1
ATOM 2601 C CA . SER A 1 322 ? -16.397 -1.268 18.268 1.00 92.88 322 SER A CA 1
ATOM 2602 C C . SER A 1 322 ? -17.612 -2.116 18.651 1.00 92.88 322 SER A C 1
ATOM 2604 O O . SER A 1 322 ? -18.039 -2.934 17.840 1.00 92.88 322 SER A O 1
ATOM 2606 N N . ALA A 1 323 ? -18.247 -1.869 19.806 1.00 93.44 323 ALA A N 1
ATOM 2607 C CA . ALA A 1 323 ? -19.522 -2.494 20.162 1.00 93.44 323 ALA A CA 1
ATOM 2608 C C . ALA A 1 323 ? -20.650 -2.077 19.205 1.00 93.44 323 ALA A C 1
ATOM 2610 O O . ALA A 1 323 ? -21.419 -2.924 18.751 1.00 93.44 323 ALA A O 1
ATOM 2611 N N . ALA A 1 324 ? -20.716 -0.792 18.837 1.00 93.88 324 ALA A N 1
ATOM 2612 C CA . ALA A 1 324 ? -21.687 -0.302 17.858 1.00 93.88 324 ALA A CA 1
ATOM 2613 C C . ALA A 1 324 ? -21.487 -0.942 16.472 1.00 93.88 324 ALA A C 1
ATOM 2615 O O . ALA A 1 324 ? -22.461 -1.350 15.843 1.00 93.88 324 ALA A O 1
ATOM 2616 N N . ALA A 1 325 ? -20.238 -1.079 16.014 1.00 94.50 325 ALA A N 1
ATOM 2617 C CA . ALA A 1 325 ? -19.918 -1.762 14.762 1.00 94.50 325 ALA A CA 1
ATOM 2618 C C . ALA A 1 325 ? -20.246 -3.263 14.820 1.00 94.50 325 ALA A C 1
ATOM 2620 O O . ALA A 1 325 ? -20.841 -3.793 13.886 1.00 94.50 325 ALA A O 1
ATOM 2621 N N . ALA A 1 326 ? -19.919 -3.940 15.926 1.00 94.88 326 ALA A N 1
ATOM 2622 C CA . ALA A 1 326 ? -20.207 -5.361 16.126 1.00 94.88 326 ALA A CA 1
ATOM 2623 C C . ALA A 1 326 ? -21.715 -5.671 16.122 1.00 94.88 326 ALA A C 1
ATOM 2625 O O . ALA A 1 326 ? -22.123 -6.746 15.683 1.00 94.88 326 ALA A O 1
ATOM 2626 N N . ALA A 1 327 ? -22.538 -4.725 16.587 1.00 94.56 327 ALA A N 1
ATOM 2627 C CA . ALA A 1 327 ? -23.992 -4.848 16.646 1.00 94.56 327 ALA A CA 1
ATOM 2628 C C . ALA A 1 327 ? -24.703 -4.614 15.300 1.00 94.56 327 ALA A C 1
ATOM 2630 O O . ALA A 1 327 ? -25.914 -4.836 15.213 1.00 94.56 327 ALA A O 1
ATOM 2631 N N . LEU A 1 328 ? -23.989 -4.168 14.258 1.00 93.88 328 LEU A N 1
ATOM 2632 C CA . LEU A 1 328 ? -24.562 -4.041 12.919 1.00 93.88 328 LEU A CA 1
ATOM 2633 C C . LEU A 1 328 ? -25.037 -5.406 12.415 1.00 93.88 328 LEU A C 1
ATOM 2635 O O . LEU A 1 328 ? -24.491 -6.448 12.771 1.00 93.88 328 LEU A O 1
ATOM 2639 N N . LYS A 1 329 ? -26.051 -5.406 11.556 1.00 91.69 329 LYS A N 1
ATOM 2640 C CA . LYS A 1 329 ? -26.509 -6.610 10.863 1.00 91.69 329 LYS A CA 1
ATOM 2641 C C . LYS A 1 329 ? -26.095 -6.521 9.406 1.00 91.69 329 LYS A C 1
ATOM 2643 O O . LYS A 1 329 ? -26.098 -5.429 8.842 1.00 91.69 329 LYS A O 1
ATOM 2648 N N . TYR A 1 330 ? -25.730 -7.657 8.825 1.00 90.44 330 TYR A N 1
ATOM 2649 C CA . TYR A 1 330 ? -25.716 -7.755 7.372 1.00 90.44 330 TYR A CA 1
ATOM 2650 C C . TYR A 1 330 ? -27.159 -7.627 6.892 1.00 90.44 330 TYR A C 1
ATOM 2652 O O . TYR A 1 330 ? -28.073 -8.034 7.607 1.00 90.44 330 TYR A O 1
ATOM 2660 N N . GLU A 1 331 ? -27.367 -7.009 5.735 1.00 79.12 331 GLU A N 1
ATOM 2661 C CA . GLU A 1 331 ? -28.667 -7.096 5.076 1.00 79.12 331 GLU A CA 1
ATOM 2662 C C . GLU A 1 331 ? -28.901 -8.585 4.795 1.00 79.12 331 GLU A C 1
ATOM 2664 O O . GLU A 1 331 ? -28.093 -9.205 4.100 1.00 79.12 331 GLU A O 1
ATOM 2669 N N . ASP A 1 332 ? -29.899 -9.169 5.463 1.00 65.12 332 ASP A N 1
ATOM 2670 C CA . ASP A 1 332 ? -30.169 -10.602 5.416 1.00 65.12 332 ASP A CA 1
ATOM 2671 C C . ASP A 1 332 ? -30.354 -11.038 3.948 1.00 65.12 332 ASP A C 1
ATOM 2673 O O . ASP A 1 332 ? -31.069 -10.400 3.175 1.00 65.12 332 ASP A O 1
ATOM 2677 N N . ASP A 1 333 ? -29.712 -12.146 3.558 1.00 53.66 333 ASP A N 1
ATOM 2678 C CA . ASP A 1 333 ? -29.994 -12.845 2.293 1.00 53.66 333 ASP A CA 1
ATOM 2679 C C . ASP A 1 333 ? -31.394 -13.523 2.317 1.00 53.66 333 ASP A C 1
ATOM 2681 O O . ASP A 1 333 ? -31.804 -14.116 1.312 1.00 53.66 333 ASP A O 1
ATOM 2685 N N . ASP A 1 334 ? -32.120 -13.398 3.440 1.00 48.09 334 ASP A N 1
ATOM 2686 C CA . ASP A 1 334 ? -33.481 -13.872 3.701 1.00 48.09 334 ASP A CA 1
ATOM 2687 C C . ASP A 1 334 ? -34.533 -12.890 3.150 1.00 48.09 334 ASP A C 1
ATOM 2689 O O . ASP A 1 334 ? -35.165 -12.131 3.879 1.00 48.09 334 ASP A O 1
ATOM 2693 N N . ASP A 1 335 ? -34.742 -12.947 1.840 1.00 45.78 335 ASP A N 1
ATOM 2694 C CA . ASP A 1 335 ? -36.082 -12.791 1.278 1.00 45.78 335 ASP A CA 1
ATOM 2695 C C . ASP A 1 335 ? -36.348 -14.073 0.477 1.00 45.78 335 ASP A C 1
ATOM 2697 O O . ASP A 1 335 ? -35.636 -14.350 -0.500 1.00 45.78 335 ASP A O 1
ATOM 2701 N N . ASP A 1 336 ? -37.307 -14.849 0.998 1.00 38.97 336 ASP A N 1
ATOM 2702 C CA . ASP A 1 336 ? -37.850 -16.136 0.522 1.00 38.97 336 ASP A CA 1
ATOM 2703 C C . ASP A 1 336 ? -38.050 -16.249 -1.003 1.00 38.97 336 ASP A C 1
ATOM 2705 O O . ASP A 1 336 ? -38.527 -15.277 -1.643 1.00 38.97 336 ASP A O 1
#